Protein AF-A0A7X8ZXR4-F1 (afdb_monomer_lite)

pLDDT: mean 88.67, std 8.44, range [58.59, 98.31]

Foldseek 3Di:
DDDAQWDDDADPQRPVDDPVQSPDPPDDRDDDIDGDVVVLVQVVVLVVVDPDPDPVSVCVSDVDDDDDDDDDPDDDDDDPWDKDKRKDKDWDQLNDPNRHIDIDIDIDIDTDDPVNDDDDDDDDDAVVQPDDDQWWHKAKDDVYDKDKDKAACVVVLVDLLFWQWDFWKWKWAWDPDPDPPDPDDFAAQQKKKKAFPVCVVVCAVVFNDAPLQRMFMFGQDPVRRMTIRTGHSNNQVVVCVVVVNGGDMTMIIIARWDFDWDQDPNDTDTPGIGHDHPIHMIMITNVPGDIDIDTDGD

Radius of gyration: 27.18 Å; chains: 1; bounding box: 66×46×79 Å

Sequence (298 aa):
MTAPIAKSVFTAANIEVPKKERDAPDYYHRASIVLPNSLGEKIHEFSKTADNLDSDSFKEHFKGLYLTTDPGSGSIVTVDHTYLYIHFNYLDEKGSSTKKDTIRTGSMKLNTTPEVIQINRIQNKNDKLLEENDEYTYIKSPAGVYTEVIFPLTEKEEKLSNQALNLAKFKVAALPDKDAELKFKLTPSPYLLLVKKEDLKEFFETRKVPDNVTSFYAQLNQTSYTYDFGNLATMINHYKEDNDGKVKDLTYVLVPIDVEISTINNQPQITAVYNQMTPTGTTLLKTKMKMDLVFSKL

Structure (mmCIF, N/CA/C/O backbone):
data_AF-A0A7X8ZXR4-F1
#
_entry.id   AF-A0A7X8ZXR4-F1
#
loop_
_atom_site.group_PDB
_atom_site.id
_atom_site.type_symbol
_atom_site.label_atom_id
_atom_site.label_alt_id
_atom_site.label_comp_id
_atom_site.label_asym_id
_atom_site.label_entity_id
_atom_site.label_seq_id
_atom_site.pdbx_PDB_ins_code
_atom_site.Cartn_x
_atom_site.Cartn_y
_atom_site.Cartn_z
_atom_site.occupancy
_atom_site.B_iso_or_equiv
_atom_site.auth_seq_id
_atom_site.auth_comp_id
_atom_site.auth_asym_id
_atom_site.auth_atom_id
_atom_site.pdbx_PDB_model_num
ATOM 1 N N . MET A 1 1 ? 14.175 -23.643 -11.107 1.00 58.59 1 MET A N 1
ATOM 2 C CA . MET A 1 1 ? 14.314 -22.463 -11.986 1.00 58.59 1 MET A CA 1
ATOM 3 C C . MET A 1 1 ? 15.299 -22.820 -13.084 1.00 58.59 1 MET A C 1
ATOM 5 O O . MET A 1 1 ? 16.302 -23.450 -12.774 1.00 58.59 1 MET A O 1
ATOM 9 N N . THR A 1 2 ? 14.989 -22.507 -14.340 1.00 74.31 2 THR A N 1
ATOM 10 C CA . THR A 1 2 ? 15.934 -22.624 -15.463 1.00 74.31 2 THR A CA 1
ATOM 11 C C . THR A 1 2 ? 17.089 -21.638 -15.288 1.00 74.31 2 THR A C 1
ATOM 13 O O . THR A 1 2 ? 16.943 -20.628 -14.598 1.00 74.31 2 THR A O 1
ATOM 16 N N . ALA A 1 3 ? 18.246 -21.931 -15.889 1.00 85.88 3 ALA A N 1
ATOM 17 C CA . ALA A 1 3 ? 19.370 -21.001 -15.887 1.00 85.88 3 ALA A CA 1
ATOM 18 C C . ALA A 1 3 ? 18.955 -19.660 -16.531 1.00 85.88 3 ALA A C 1
ATOM 20 O O . ALA A 1 3 ? 18.221 -19.671 -17.525 1.00 85.88 3 ALA A O 1
ATOM 21 N N . PRO A 1 4 ? 19.389 -18.512 -15.981 1.00 91.19 4 PRO A N 1
ATOM 22 C CA . PRO A 1 4 ? 19.053 -17.219 -16.557 1.00 91.19 4 PRO A CA 1
ATOM 23 C C . PRO A 1 4 ? 19.722 -17.059 -17.922 1.00 91.19 4 PRO A C 1
ATOM 25 O O . PRO A 1 4 ? 20.878 -17.436 -18.107 1.00 91.19 4 PRO A O 1
ATOM 28 N N . ILE A 1 5 ? 18.993 -16.470 -18.871 1.00 92.69 5 ILE A N 1
ATOM 29 C CA . ILE A 1 5 ? 19.471 -16.251 -20.246 1.00 92.69 5 ILE A CA 1
ATOM 30 C C . ILE A 1 5 ? 20.524 -15.136 -20.331 1.00 92.69 5 ILE A C 1
ATOM 32 O O . ILE A 1 5 ? 21.259 -15.059 -21.307 1.00 92.69 5 ILE A O 1
ATOM 36 N N . ALA A 1 6 ? 20.590 -14.272 -19.317 1.00 93.56 6 ALA A N 1
ATOM 37 C CA . ALA A 1 6 ? 21.580 -13.216 -19.167 1.00 93.56 6 ALA A CA 1
ATOM 38 C C . ALA A 1 6 ? 21.739 -12.861 -17.686 1.00 93.56 6 ALA A C 1
ATOM 40 O O . ALA A 1 6 ? 20.820 -13.053 -16.888 1.00 93.56 6 ALA A O 1
ATOM 41 N N . LYS A 1 7 ? 22.900 -12.314 -17.328 1.00 91.12 7 LYS A N 1
ATOM 42 C CA . LYS A 1 7 ? 23.188 -11.770 -15.999 1.00 91.12 7 LYS A CA 1
ATOM 43 C C . LYS A 1 7 ? 23.935 -10.452 -16.148 1.00 91.12 7 LYS A C 1
ATOM 45 O O . LYS A 1 7 ? 24.712 -10.286 -17.082 1.00 91.12 7 LYS A O 1
ATOM 50 N N . SER A 1 8 ? 23.719 -9.543 -15.209 1.00 88.69 8 SER A N 1
ATOM 51 C CA . SER A 1 8 ? 24.488 -8.308 -15.089 1.00 88.69 8 SER A CA 1
ATOM 52 C C . SER A 1 8 ? 24.672 -7.972 -13.616 1.00 88.69 8 SER A C 1
ATOM 54 O O . SER A 1 8 ? 23.850 -8.357 -12.782 1.00 88.69 8 SER A O 1
ATOM 56 N N . VAL A 1 9 ? 25.754 -7.267 -13.302 1.00 85.38 9 VAL A N 1
ATOM 57 C CA . VAL A 1 9 ? 25.986 -6.693 -11.976 1.00 85.38 9 VAL A CA 1
ATOM 58 C C . VAL A 1 9 ? 25.575 -5.232 -12.042 1.00 85.38 9 VAL A C 1
ATOM 60 O O . VAL A 1 9 ? 25.943 -4.527 -12.977 1.00 85.38 9 VAL A O 1
ATOM 63 N N . PHE A 1 10 ? 24.832 -4.775 -11.041 1.00 82.56 10 PHE A N 1
ATOM 64 C CA . PHE A 1 10 ? 24.508 -3.365 -10.881 1.00 82.56 10 PHE A CA 1
ATOM 65 C C . PHE A 1 10 ? 24.809 -2.930 -9.449 1.00 82.56 10 PHE A C 1
ATOM 67 O O . PHE A 1 10 ? 24.845 -3.749 -8.528 1.00 82.56 10 PHE A O 1
ATOM 74 N N . THR A 1 11 ? 25.005 -1.629 -9.259 1.00 82.06 11 THR A N 1
ATOM 75 C CA . THR A 1 11 ? 25.115 -1.024 -7.932 1.00 82.06 11 THR A CA 1
ATOM 76 C C . THR A 1 11 ? 24.074 0.076 -7.793 1.00 82.06 11 THR A C 1
ATOM 78 O O . THR A 1 11 ? 23.812 0.798 -8.749 1.00 82.06 11 THR A O 1
ATOM 81 N N . ALA A 1 12 ? 23.486 0.240 -6.604 1.00 78.56 12 ALA A N 1
ATOM 82 C CA . ALA A 1 12 ? 22.507 1.308 -6.375 1.00 78.56 12 ALA A CA 1
ATOM 83 C C . ALA A 1 12 ? 23.103 2.708 -6.633 1.00 78.56 12 ALA A C 1
ATOM 85 O O . ALA A 1 12 ? 22.416 3.600 -7.111 1.00 78.56 12 ALA A O 1
ATOM 86 N N . ALA A 1 13 ? 24.404 2.883 -6.383 1.00 82.00 13 ALA A N 1
ATOM 87 C CA . ALA A 1 13 ? 25.124 4.124 -6.668 1.00 82.00 13 ALA A CA 1
ATOM 88 C C . ALA A 1 13 ? 25.589 4.258 -8.137 1.00 82.00 13 ALA A C 1
ATOM 90 O O . ALA A 1 13 ? 26.217 5.260 -8.477 1.00 82.00 13 ALA A O 1
ATOM 91 N N . ASN A 1 14 ? 25.329 3.260 -8.993 1.00 86.12 14 ASN A N 1
ATOM 92 C CA . ASN A 1 14 ? 25.876 3.116 -10.346 1.00 86.12 14 ASN A CA 1
ATOM 93 C C . ASN A 1 14 ? 27.367 3.474 -10.446 1.00 86.12 14 ASN A C 1
ATOM 95 O O . ASN A 1 14 ? 27.771 4.275 -11.294 1.00 86.12 14 ASN A O 1
ATOM 99 N N . ILE A 1 15 ? 28.194 2.927 -9.546 1.00 85.06 15 ILE A N 1
ATOM 100 C CA . ILE A 1 15 ? 29.627 3.248 -9.445 1.00 85.06 15 ILE A CA 1
ATOM 101 C C . ILE A 1 15 ? 30.402 2.996 -10.749 1.00 85.06 15 ILE A C 1
ATOM 103 O O . ILE A 1 15 ? 31.444 3.607 -10.966 1.00 85.06 15 ILE A O 1
ATOM 107 N N . GLU A 1 16 ? 29.860 2.150 -11.623 1.00 83.88 16 GLU A N 1
ATOM 108 C CA . GLU A 1 16 ? 30.361 1.836 -12.958 1.00 83.88 16 GLU A CA 1
ATOM 109 C C . GLU A 1 16 ? 30.306 3.006 -13.960 1.00 83.88 16 GLU A C 1
ATOM 111 O O . GLU A 1 16 ? 31.049 3.005 -14.938 1.00 83.88 16 GLU A O 1
ATOM 116 N N . VAL A 1 17 ? 29.471 4.019 -13.719 1.00 86.69 17 VAL A N 1
ATOM 117 C CA . VAL A 1 17 ? 29.390 5.235 -14.546 1.00 86.69 17 VAL A CA 1
ATOM 118 C C . VAL A 1 17 ? 30.408 6.281 -14.047 1.00 86.69 17 VAL A C 1
ATOM 120 O O . VAL A 1 17 ? 30.675 6.357 -12.851 1.00 86.69 17 VAL A O 1
ATOM 123 N N . PRO A 1 18 ? 31.036 7.125 -14.879 1.00 90.19 18 PRO A N 1
ATOM 124 C CA . PRO A 1 18 ? 31.895 8.198 -14.373 1.00 90.19 18 PRO A CA 1
ATOM 125 C C . PRO A 1 18 ? 31.137 9.176 -13.457 1.00 90.19 18 PRO A C 1
ATOM 127 O O . PRO A 1 18 ? 30.028 9.599 -13.773 1.00 90.19 18 PRO A O 1
ATOM 130 N N . LYS A 1 19 ? 31.750 9.611 -12.342 1.00 89.81 19 LYS A N 1
ATOM 131 C CA . LYS A 1 19 ? 31.112 10.536 -11.377 1.00 89.81 19 LYS A CA 1
ATOM 132 C C . LYS A 1 19 ? 30.546 11.797 -12.043 1.00 89.81 19 LYS A C 1
ATOM 134 O O . LYS A 1 19 ? 29.434 12.193 -11.738 1.00 89.81 19 LYS A O 1
ATOM 139 N N . LYS A 1 20 ? 31.289 12.382 -12.986 1.00 92.25 20 LYS A N 1
ATOM 140 C CA . LYS A 1 20 ? 30.858 13.577 -13.725 1.00 92.25 20 LYS A CA 1
ATOM 141 C C . LYS A 1 20 ? 29.533 13.372 -14.474 1.00 92.25 20 LYS A C 1
ATOM 143 O O . LYS A 1 20 ? 28.770 14.318 -14.587 1.00 92.25 20 LYS A O 1
ATOM 148 N N . GLU A 1 21 ? 29.287 12.172 -14.999 1.00 89.56 21 GLU A N 1
ATOM 149 C CA . GLU A 1 21 ? 28.025 11.829 -15.667 1.00 89.56 21 GLU A CA 1
ATOM 150 C C . GLU A 1 21 ? 26.915 11.594 -14.637 1.00 89.56 21 GLU A C 1
ATOM 152 O O . GLU A 1 21 ? 25.814 12.090 -14.827 1.00 89.56 21 GLU A O 1
ATOM 157 N N . ARG A 1 22 ? 27.215 10.932 -13.510 1.00 90.31 22 ARG A N 1
ATOM 158 C CA . ARG A 1 22 ? 26.243 10.745 -12.416 1.00 90.31 22 ARG A CA 1
ATOM 159 C C . ARG A 1 22 ? 25.785 12.041 -11.751 1.00 90.31 22 ARG A C 1
ATOM 161 O O . ARG A 1 22 ? 24.660 12.105 -11.276 1.00 90.31 22 ARG A O 1
ATOM 168 N N . ASP A 1 23 ? 26.663 13.036 -11.682 1.00 90.00 23 ASP A N 1
ATOM 169 C CA . ASP A 1 23 ? 26.375 14.337 -11.070 1.00 90.00 23 ASP A CA 1
ATOM 170 C C . ASP A 1 23 ? 25.606 15.276 -12.034 1.00 90.00 23 ASP A C 1
ATOM 172 O O . ASP A 1 23 ? 25.316 16.420 -11.678 1.00 90.00 23 ASP A O 1
ATOM 176 N N . ALA A 1 24 ? 25.296 14.835 -13.263 1.00 92.06 24 ALA A N 1
ATOM 177 C CA . ALA A 1 24 ? 24.515 15.617 -14.216 1.00 92.06 24 ALA A CA 1
ATOM 178 C C . ALA A 1 24 ? 23.032 15.699 -13.786 1.00 92.06 24 ALA A C 1
ATOM 180 O O . ALA A 1 24 ? 22.478 14.710 -13.305 1.00 92.06 24 ALA A O 1
ATOM 181 N N . PRO A 1 25 ? 22.361 16.854 -13.964 1.00 88.69 25 PRO A N 1
ATOM 182 C CA . PRO A 1 25 ? 20.992 17.067 -13.481 1.00 88.69 25 PRO A CA 1
ATOM 183 C C . PRO A 1 25 ? 19.940 16.177 -14.162 1.00 88.69 25 PRO A C 1
ATOM 185 O O . PRO A 1 25 ? 18.852 15.996 -13.625 1.00 88.69 25 PRO A O 1
ATOM 188 N N . ASP A 1 26 ? 20.250 15.636 -15.336 1.00 87.50 26 ASP A N 1
ATOM 189 C CA . ASP A 1 26 ? 19.407 14.758 -16.147 1.00 87.50 26 ASP A CA 1
ATOM 190 C C . ASP A 1 26 ? 19.810 13.276 -16.054 1.00 87.50 26 ASP A C 1
ATOM 192 O O . ASP A 1 26 ? 19.283 12.439 -16.791 1.00 87.50 26 ASP A O 1
ATOM 196 N N . TYR A 1 27 ? 20.741 12.926 -15.160 1.00 86.38 27 TYR A N 1
ATOM 197 C CA . TYR A 1 27 ? 21.181 11.549 -14.994 1.00 86.38 27 TYR A CA 1
ATOM 198 C C . TYR A 1 27 ? 20.124 10.695 -14.287 1.00 86.38 27 TYR A C 1
ATOM 200 O O . TYR A 1 27 ? 19.698 10.982 -13.169 1.00 86.38 27 TYR A O 1
ATOM 208 N N . TYR A 1 28 ? 19.775 9.573 -14.917 1.00 85.19 28 TYR A N 1
ATOM 209 C CA . TYR A 1 28 ? 18.965 8.523 -14.311 1.00 85.19 28 TYR A CA 1
ATOM 210 C C . TYR A 1 28 ? 19.840 7.327 -13.965 1.00 85.19 28 TYR A C 1
ATOM 212 O O . TYR A 1 28 ? 20.567 6.796 -14.812 1.00 85.19 28 TYR A O 1
ATOM 220 N N . HIS A 1 29 ? 19.706 6.853 -12.729 1.00 86.88 29 HIS A N 1
ATOM 221 C CA . HIS A 1 29 ? 20.272 5.575 -12.334 1.00 86.88 29 HIS A CA 1
ATOM 222 C C . HIS A 1 29 ? 19.699 4.459 -13.214 1.00 86.88 29 HIS A C 1
ATOM 224 O O . HIS A 1 29 ? 18.483 4.326 -13.354 1.00 86.88 29 HIS A O 1
ATOM 230 N N . ARG A 1 30 ? 20.571 3.659 -13.832 1.00 86.56 30 ARG A N 1
ATOM 231 C CA . ARG A 1 30 ? 20.173 2.624 -14.796 1.00 86.56 30 ARG A CA 1
ATOM 232 C C . ARG A 1 30 ? 20.905 1.319 -14.542 1.00 86.56 30 ARG A C 1
ATOM 234 O O . ARG A 1 30 ? 22.104 1.312 -14.292 1.00 86.56 30 ARG A O 1
ATOM 241 N N . ALA A 1 31 ? 20.193 0.208 -14.669 1.00 86.50 31 ALA A N 1
ATOM 242 C CA . ALA A 1 31 ? 20.783 -1.120 -14.769 1.00 86.50 31 ALA A CA 1
ATOM 243 C C . ALA A 1 31 ? 20.567 -1.627 -16.198 1.00 86.50 31 ALA A C 1
ATOM 245 O O . ALA A 1 31 ? 19.459 -1.551 -16.724 1.00 86.50 31 ALA A O 1
ATOM 246 N N . SER A 1 32 ? 21.628 -2.108 -16.845 1.00 88.81 32 SER A N 1
ATOM 247 C CA . SER A 1 32 ? 21.568 -2.638 -18.211 1.00 88.81 32 SER A CA 1
ATOM 248 C C . SER A 1 32 ? 21.974 -4.105 -18.225 1.00 88.81 32 SER A C 1
ATOM 250 O O . SER A 1 32 ? 22.968 -4.495 -17.608 1.00 88.81 32 SER A O 1
ATOM 252 N N . ILE A 1 33 ? 21.197 -4.920 -18.935 1.00 91.94 33 ILE A N 1
ATOM 253 C CA . ILE A 1 33 ? 21.441 -6.352 -19.105 1.00 91.94 33 ILE A CA 1
ATOM 254 C C . ILE A 1 33 ? 21.537 -6.613 -20.604 1.00 91.94 33 ILE A C 1
ATOM 256 O O . ILE A 1 33 ? 20.565 -6.422 -21.332 1.00 91.94 33 ILE A O 1
ATOM 260 N N . VAL A 1 34 ? 22.711 -7.045 -21.068 1.00 93.62 34 VAL A N 1
ATOM 261 C CA . VAL A 1 34 ? 22.887 -7.465 -22.462 1.00 93.62 34 VAL A CA 1
ATOM 262 C C . VAL A 1 34 ? 22.261 -8.847 -22.618 1.00 93.62 34 VAL A C 1
ATOM 264 O O . VAL A 1 34 ? 22.713 -9.815 -22.008 1.00 93.62 34 VAL A O 1
ATOM 267 N N . LEU A 1 35 ? 21.191 -8.923 -23.405 1.00 94.00 35 LEU A N 1
ATOM 268 C CA . LEU A 1 35 ? 20.497 -10.173 -23.705 1.00 94.00 35 LEU A CA 1
ATOM 269 C C . LEU A 1 35 ? 21.183 -10.904 -24.874 1.00 94.00 35 LEU A C 1
ATOM 271 O O . LEU A 1 35 ? 21.837 -10.259 -25.695 1.00 94.00 35 LEU A O 1
ATOM 275 N N . PRO A 1 36 ? 21.040 -12.236 -24.992 1.00 94.19 36 PRO A N 1
ATOM 276 C CA . PRO A 1 36 ? 21.633 -12.986 -26.096 1.00 94.19 36 PRO A CA 1
ATOM 277 C C . PRO A 1 36 ? 21.069 -12.567 -27.458 1.00 94.19 36 PRO A C 1
ATOM 279 O O . PRO A 1 36 ? 19.856 -12.402 -27.597 1.00 94.19 36 PRO A O 1
ATOM 282 N N . ASN A 1 37 ? 21.923 -12.535 -28.488 1.00 93.31 37 ASN A N 1
ATOM 283 C CA . ASN A 1 37 ? 21.519 -12.227 -29.870 1.00 93.31 37 ASN A CA 1
ATOM 284 C C . ASN A 1 37 ? 20.369 -13.112 -30.369 1.00 93.31 37 ASN A C 1
ATOM 286 O O . ASN A 1 37 ? 19.482 -12.619 -31.059 1.00 93.31 37 ASN A O 1
ATOM 290 N N . SER A 1 38 ? 20.322 -14.377 -29.935 1.00 91.88 38 SER A N 1
ATOM 291 C CA . SER A 1 38 ? 19.238 -15.314 -30.273 1.00 91.88 38 SER A CA 1
ATOM 292 C C . SER A 1 38 ? 17.831 -14.802 -29.937 1.00 91.88 38 SER A C 1
ATOM 294 O O . SER A 1 38 ? 16.864 -15.197 -30.584 1.00 91.88 38 SER A O 1
ATOM 296 N N . LEU A 1 39 ? 17.679 -13.915 -28.944 1.00 90.56 39 LEU A N 1
ATOM 297 C CA . LEU A 1 39 ? 16.391 -13.283 -28.662 1.00 90.56 39 LEU A CA 1
ATOM 298 C C . LEU A 1 39 ? 16.026 -12.260 -29.745 1.00 90.56 39 LEU A C 1
ATOM 300 O O . LEU A 1 39 ? 14.895 -12.256 -30.224 1.00 90.56 39 LEU A O 1
ATOM 304 N N . GLY A 1 40 ? 16.986 -11.427 -30.152 1.00 89.25 40 GLY A N 1
ATOM 305 C CA . GLY A 1 40 ? 16.814 -10.479 -31.252 1.00 89.25 40 GLY A CA 1
ATOM 306 C C . GLY A 1 40 ? 16.554 -11.185 -32.583 1.00 89.25 40 GLY A C 1
ATOM 307 O O . GLY A 1 40 ? 15.672 -10.769 -33.324 1.00 89.25 40 GLY A O 1
ATOM 308 N N . GLU A 1 41 ? 17.243 -12.298 -32.844 1.00 90.19 41 GLU A N 1
ATOM 309 C CA . GLU A 1 41 ? 17.018 -13.149 -34.021 1.00 90.19 41 GLU A CA 1
ATOM 310 C C . GLU A 1 41 ? 15.592 -13.709 -34.046 1.00 90.19 41 GLU A C 1
ATOM 312 O O . GLU A 1 41 ? 14.928 -13.626 -35.072 1.00 90.19 41 GLU A O 1
ATOM 317 N N . LYS A 1 42 ? 15.061 -14.192 -32.914 1.00 88.12 42 LYS A N 1
ATOM 318 C CA . LYS A 1 42 ? 13.661 -14.649 -32.829 1.00 88.12 42 LYS A CA 1
ATOM 319 C C . LYS A 1 42 ? 12.657 -13.537 -33.116 1.00 88.12 42 LYS A C 1
ATOM 321 O O . LYS A 1 42 ? 11.683 -13.768 -33.826 1.00 88.12 42 LYS A O 1
ATOM 326 N N . ILE A 1 43 ? 12.889 -12.341 -32.572 1.00 87.31 43 ILE A N 1
ATOM 327 C CA . ILE A 1 43 ? 12.027 -11.181 -32.838 1.00 87.31 43 ILE A CA 1
ATOM 328 C C . ILE A 1 43 ? 12.116 -10.784 -34.318 1.00 87.31 43 ILE A C 1
ATOM 330 O O . ILE A 1 43 ? 11.102 -10.462 -34.932 1.00 87.31 43 ILE A O 1
ATOM 334 N N . HIS A 1 44 ? 13.309 -10.857 -34.911 1.00 86.31 44 HIS A N 1
ATOM 335 C CA . HIS A 1 44 ? 13.505 -10.591 -36.328 1.00 86.31 44 HIS A CA 1
ATOM 336 C C . HIS A 1 44 ? 12.795 -11.620 -37.218 1.00 86.31 44 HIS A C 1
ATOM 338 O O . HIS A 1 44 ? 12.105 -11.225 -38.153 1.00 86.31 44 HIS A O 1
ATOM 344 N N . GLU A 1 45 ? 12.891 -12.917 -36.926 1.00 87.31 45 GLU A N 1
ATOM 345 C CA . GLU A 1 45 ? 12.165 -13.944 -37.686 1.00 87.31 45 GLU A CA 1
ATOM 346 C C . GLU A 1 45 ? 10.650 -13.740 -37.594 1.00 87.31 45 GLU A C 1
ATOM 348 O O . GLU A 1 45 ? 9.972 -13.737 -38.618 1.00 87.31 45 GLU A O 1
ATOM 353 N N . PHE A 1 46 ? 10.130 -13.446 -36.398 1.00 83.38 46 PHE A N 1
ATOM 354 C CA . PHE A 1 46 ? 8.723 -13.084 -36.228 1.00 83.38 46 PHE A CA 1
ATOM 355 C C . PHE A 1 46 ? 8.330 -11.871 -37.091 1.00 83.38 46 PHE A C 1
ATOM 357 O O . PHE A 1 46 ? 7.313 -11.911 -37.786 1.00 83.38 46 PHE A O 1
ATOM 364 N N . SER A 1 47 ? 9.171 -10.830 -37.131 1.00 81.81 47 SER A N 1
ATOM 365 C CA . SER A 1 47 ? 8.912 -9.625 -37.933 1.00 81.81 47 SER A CA 1
ATOM 366 C C . SER A 1 47 ? 8.813 -9.870 -39.438 1.00 81.81 47 SER A C 1
ATOM 368 O O . SER A 1 47 ? 8.191 -9.073 -40.130 1.00 81.81 47 SER A O 1
ATOM 370 N N . LYS A 1 48 ? 9.396 -10.961 -39.954 1.00 82.06 48 LYS A N 1
ATOM 371 C CA . LYS A 1 48 ? 9.294 -11.327 -41.376 1.00 82.06 48 LYS A CA 1
ATOM 372 C C . LYS A 1 48 ? 7.956 -11.971 -41.723 1.00 82.06 48 LYS A C 1
ATOM 374 O O . LYS A 1 48 ? 7.561 -11.952 -42.882 1.00 82.06 48 LYS A O 1
ATOM 379 N N . THR A 1 49 ? 7.313 -12.600 -40.742 1.00 75.88 49 THR A N 1
ATOM 380 C CA . THR A 1 49 ? 6.077 -13.376 -40.929 1.00 75.88 49 THR A CA 1
ATOM 381 C C . THR A 1 49 ? 4.818 -12.614 -40.537 1.00 75.88 49 THR A C 1
ATOM 383 O O . THR A 1 49 ? 3.721 -13.039 -40.882 1.00 75.88 49 THR A O 1
ATOM 386 N N . ALA A 1 50 ? 4.963 -11.514 -39.799 1.00 67.81 50 ALA A N 1
ATOM 387 C CA . ALA A 1 50 ? 3.845 -10.699 -39.361 1.00 67.81 50 ALA A CA 1
ATOM 388 C C . ALA A 1 50 ? 3.497 -9.659 -40.436 1.00 67.81 50 ALA A C 1
ATOM 390 O O . ALA A 1 50 ? 4.297 -8.766 -40.706 1.00 67.81 50 ALA A O 1
ATOM 391 N N . ASP A 1 51 ? 2.285 -9.738 -40.998 1.00 66.56 51 ASP A N 1
ATOM 392 C CA . ASP A 1 51 ? 1.748 -8.705 -41.901 1.00 66.56 51 ASP A CA 1
ATOM 393 C C . ASP A 1 51 ? 1.654 -7.337 -41.199 1.00 66.56 51 ASP A C 1
ATOM 395 O O . ASP A 1 51 ? 1.776 -6.299 -41.844 1.00 66.56 51 ASP A O 1
ATOM 399 N N . ASN A 1 52 ? 1.485 -7.342 -39.867 1.00 64.38 52 ASN A N 1
ATOM 400 C CA . ASN A 1 52 ? 1.617 -6.191 -38.979 1.00 64.38 52 ASN A CA 1
ATOM 401 C C . ASN A 1 52 ? 2.181 -6.622 -37.613 1.00 64.38 52 ASN A C 1
ATOM 403 O O . ASN A 1 52 ? 1.677 -7.547 -36.981 1.00 64.38 52 ASN A O 1
ATOM 407 N N . LEU A 1 53 ? 3.203 -5.916 -37.124 1.00 67.12 53 LEU A N 1
ATOM 408 C CA . LEU A 1 53 ? 3.719 -6.055 -35.757 1.00 67.12 53 LEU A CA 1
ATOM 409 C C . LEU A 1 53 ? 2.862 -5.235 -34.785 1.00 67.12 53 LEU A C 1
ATOM 411 O O . LEU A 1 53 ? 3.290 -4.188 -34.296 1.00 67.12 53 LEU A O 1
ATOM 415 N N . ASP A 1 54 ? 1.635 -5.681 -34.531 1.00 76.75 54 ASP A N 1
ATOM 416 C CA . ASP A 1 54 ? 0.825 -5.101 -33.462 1.00 76.75 54 ASP A CA 1
ATOM 417 C C . ASP A 1 54 ? 1.194 -5.667 -32.079 1.00 76.75 54 ASP A C 1
ATOM 419 O O . ASP A 1 54 ? 1.947 -6.636 -31.928 1.00 76.75 54 ASP A O 1
ATOM 423 N N . SER A 1 55 ? 0.693 -5.000 -31.037 1.00 75.62 55 SER A N 1
ATOM 424 C CA . SER A 1 55 ? 0.988 -5.341 -29.643 1.00 75.62 55 SER A CA 1
ATOM 425 C C . SER A 1 55 ? 0.520 -6.753 -29.281 1.00 75.62 55 SER A C 1
ATOM 427 O O . SER A 1 55 ? 1.194 -7.448 -28.521 1.00 75.62 55 SER A O 1
ATOM 429 N N . ASP A 1 56 ? -0.610 -7.201 -29.826 1.00 79.62 56 ASP A N 1
ATOM 430 C CA . ASP A 1 56 ? -1.216 -8.476 -29.446 1.00 79.62 56 ASP A CA 1
ATOM 431 C C . ASP A 1 56 ? -0.480 -9.653 -30.088 1.00 79.62 56 ASP A C 1
ATOM 433 O O . ASP A 1 56 ? -0.075 -10.580 -29.382 1.00 79.62 56 ASP A O 1
ATOM 437 N N . SER A 1 57 ? -0.148 -9.546 -31.373 1.00 80.44 57 SER A N 1
ATOM 438 C CA . SER A 1 57 ? 0.691 -10.515 -32.084 1.00 80.44 57 SER A CA 1
ATOM 439 C C . SER A 1 57 ? 2.088 -10.608 -31.459 1.00 80.44 57 SER A C 1
ATOM 441 O O . SER A 1 57 ? 2.650 -11.698 -31.313 1.00 80.44 57 SER A O 1
ATOM 443 N N . PHE A 1 58 ? 2.656 -9.479 -31.014 1.00 80.88 58 PHE A N 1
ATOM 444 C CA . PHE A 1 58 ? 3.947 -9.472 -30.322 1.00 80.88 58 PHE A CA 1
ATOM 445 C C . PHE A 1 58 ? 3.886 -10.174 -28.955 1.00 80.88 58 PHE A C 1
ATOM 447 O O . PHE A 1 58 ? 4.776 -10.968 -28.643 1.00 80.88 58 PHE A O 1
ATOM 454 N N . LYS A 1 59 ? 2.826 -9.965 -28.157 1.00 80.31 59 LYS A N 1
ATOM 455 C CA . LYS A 1 59 ? 2.614 -10.674 -26.875 1.00 80.31 59 LYS A CA 1
ATOM 456 C C . LYS A 1 59 ? 2.433 -12.181 -27.06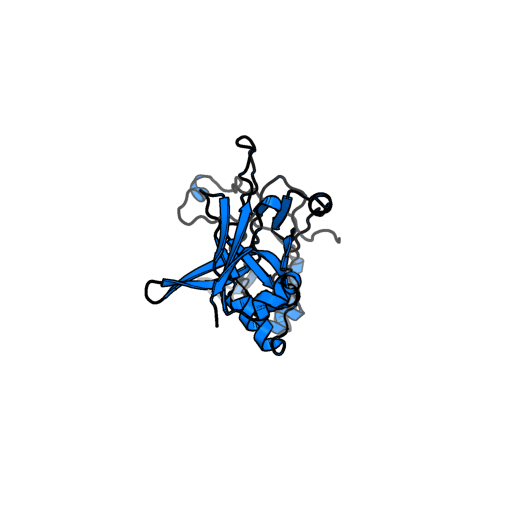0 1.00 80.31 59 LYS A C 1
ATOM 458 O O . LYS A 1 59 ? 2.682 -12.951 -26.128 1.00 80.31 59 LYS A O 1
ATOM 463 N N . GLU A 1 60 ? 1.977 -12.645 -28.221 1.00 80.94 60 GLU A N 1
ATOM 464 C CA . GLU A 1 60 ? 1.919 -14.079 -28.519 1.00 80.94 60 GLU A CA 1
ATOM 465 C C . GLU A 1 60 ? 3.309 -14.709 -28.629 1.00 80.94 60 GLU A C 1
ATOM 467 O O . GLU A 1 60 ? 3.535 -15.785 -28.070 1.00 80.94 60 GLU A O 1
ATOM 472 N N . HIS A 1 61 ? 4.253 -13.993 -29.238 1.00 80.94 61 HIS A N 1
ATOM 473 C CA . HIS A 1 61 ? 5.602 -14.480 -29.529 1.00 80.94 61 HIS A CA 1
ATOM 474 C C . HIS A 1 61 ? 6.615 -14.164 -28.422 1.00 80.94 61 HIS A C 1
ATOM 476 O O . HIS A 1 61 ? 7.551 -14.932 -28.188 1.00 80.94 61 HIS A O 1
ATOM 482 N N . PHE A 1 62 ? 6.419 -13.062 -27.699 1.00 84.81 62 PHE A N 1
ATOM 483 C CA . PHE A 1 62 ? 7.268 -12.631 -26.598 1.00 84.81 62 PHE A CA 1
ATOM 484 C C . PHE A 1 62 ? 6.444 -12.439 -25.324 1.00 84.81 62 PHE A C 1
ATOM 486 O O . PHE A 1 62 ? 5.856 -11.390 -25.073 1.00 84.81 62 PHE A O 1
ATOM 493 N N . LYS A 1 63 ? 6.452 -13.464 -24.467 1.00 81.88 63 LYS A N 1
ATOM 494 C CA . LYS A 1 63 ? 5.731 -13.478 -23.181 1.00 81.88 63 LYS A CA 1
ATOM 495 C C . LYS A 1 63 ? 6.380 -12.620 -22.084 1.00 81.88 63 LYS A C 1
ATOM 497 O O . LYS A 1 63 ? 5.931 -12.652 -20.943 1.00 81.88 63 LYS A O 1
ATOM 502 N N . GLY A 1 64 ? 7.424 -11.865 -22.420 1.00 85.50 64 GLY A N 1
ATOM 503 C CA . GLY A 1 64 ? 8.169 -11.020 -21.494 1.00 85.50 64 GLY A CA 1
ATOM 504 C C . GLY A 1 64 ? 9.405 -11.692 -20.898 1.00 85.50 64 GLY A C 1
ATOM 505 O O . GLY A 1 64 ? 9.804 -12.795 -21.276 1.00 85.50 64 GLY A O 1
ATOM 506 N N . LEU A 1 65 ? 10.031 -10.985 -19.959 1.00 87.56 65 LEU A N 1
ATOM 507 C CA . LEU A 1 65 ? 11.211 -11.436 -19.228 1.00 87.56 65 LEU A CA 1
ATOM 508 C C . LEU A 1 65 ? 10.881 -11.512 -17.745 1.00 87.56 65 LEU A C 1
ATOM 510 O O . LEU A 1 65 ? 10.263 -10.608 -17.189 1.00 87.56 65 LEU A O 1
ATOM 514 N N . TYR A 1 66 ? 11.351 -12.573 -17.098 1.00 88.50 66 TYR A N 1
ATOM 515 C CA . TYR A 1 66 ? 11.375 -12.645 -15.647 1.00 88.50 66 TYR A CA 1
ATOM 516 C C . TYR A 1 66 ? 12.723 -12.126 -15.153 1.00 88.50 66 TYR A C 1
ATOM 518 O O . TYR A 1 66 ? 13.759 -12.752 -15.389 1.00 88.50 66 TYR A O 1
ATOM 526 N N . LEU A 1 67 ? 12.707 -10.970 -14.493 1.00 86.56 67 LEU A N 1
ATOM 527 C CA . LEU A 1 67 ? 13.889 -10.387 -13.877 1.00 86.56 67 LEU A CA 1
ATOM 528 C C . LEU A 1 67 ? 13.909 -10.764 -12.398 1.00 86.56 67 LEU A C 1
ATOM 530 O O . LEU A 1 67 ? 12.928 -10.588 -11.680 1.00 86.56 67 LEU A O 1
ATOM 534 N N . THR A 1 68 ? 15.047 -11.276 -11.945 1.00 85.00 68 THR A N 1
ATOM 535 C CA . THR A 1 68 ? 15.309 -11.551 -10.534 1.00 85.00 68 THR A CA 1
ATOM 536 C C . THR A 1 68 ? 16.746 -11.180 -10.221 1.00 85.00 68 THR A C 1
ATOM 538 O O . THR A 1 68 ? 17.611 -11.192 -11.098 1.00 85.00 68 THR A O 1
ATOM 541 N N . THR A 1 69 ? 17.004 -10.864 -8.962 1.00 81.25 69 THR A N 1
ATOM 542 C CA . THR A 1 69 ? 18.352 -10.670 -8.444 1.00 81.25 69 THR A CA 1
ATOM 543 C C . THR A 1 69 ? 18.815 -11.947 -7.750 1.00 81.25 69 THR A C 1
ATOM 545 O O . THR A 1 69 ? 18.013 -12.670 -7.153 1.00 81.25 69 THR A O 1
ATOM 548 N N . ASP A 1 70 ? 20.112 -12.248 -7.846 1.00 77.88 70 ASP A N 1
ATOM 549 C CA . ASP A 1 70 ? 20.736 -13.177 -6.903 1.00 77.88 70 ASP A CA 1
ATOM 550 C C . ASP A 1 70 ? 20.682 -12.524 -5.498 1.00 77.88 70 ASP A C 1
ATOM 552 O O . ASP A 1 70 ? 20.649 -11.289 -5.414 1.00 77.88 70 ASP A O 1
ATOM 556 N N . PRO A 1 71 ? 20.638 -13.295 -4.391 1.00 66.19 71 PRO A N 1
ATOM 557 C CA . PRO A 1 71 ? 20.554 -12.738 -3.041 1.00 66.19 71 PRO A CA 1
ATOM 558 C C . PRO A 1 71 ? 21.662 -11.702 -2.803 1.00 66.19 71 PRO A C 1
ATOM 560 O O . PRO A 1 71 ? 22.837 -12.042 -2.684 1.00 66.19 71 PRO A O 1
ATOM 563 N N . GLY A 1 72 ? 21.278 -10.427 -2.772 1.00 62.22 72 GLY A N 1
ATOM 564 C CA . GLY A 1 72 ? 22.162 -9.278 -2.607 1.00 62.22 72 GLY A CA 1
ATOM 565 C C . GLY A 1 72 ? 21.762 -8.454 -1.386 1.00 62.22 72 GLY A C 1
ATOM 566 O O . GLY A 1 72 ? 20.617 -8.488 -0.937 1.00 62.22 72 GLY A O 1
ATOM 567 N N . SER A 1 73 ? 22.718 -7.734 -0.803 1.00 60.84 73 SER A N 1
ATOM 568 C CA . SER A 1 73 ? 22.555 -7.075 0.494 1.00 60.84 73 SER A CA 1
ATOM 569 C C . SER A 1 73 ? 21.645 -5.840 0.452 1.00 60.84 73 SER A C 1
ATOM 571 O O . SER A 1 73 ? 21.985 -4.837 -0.178 1.00 60.84 73 SER A O 1
ATOM 573 N N . GLY A 1 74 ? 20.550 -5.891 1.218 1.00 66.94 74 GLY A N 1
ATOM 574 C CA . GLY A 1 74 ? 19.946 -4.759 1.944 1.00 66.94 74 GLY A CA 1
ATOM 575 C C . GLY A 1 74 ? 19.432 -3.558 1.145 1.00 66.94 74 GLY A C 1
ATOM 576 O O . GLY A 1 74 ? 19.082 -2.555 1.755 1.00 66.94 74 GLY A O 1
ATOM 577 N N . SER A 1 75 ? 19.400 -3.629 -0.184 1.00 74.50 75 SER A N 1
ATOM 578 C CA . SER A 1 75 ? 18.984 -2.520 -1.046 1.00 74.50 75 SER A CA 1
ATOM 579 C C . SER A 1 75 ? 17.705 -2.875 -1.783 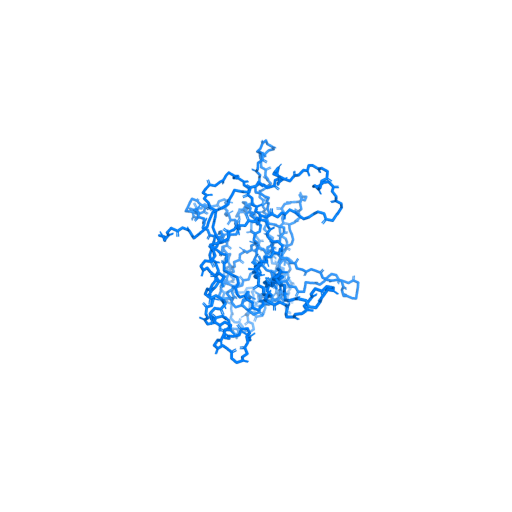1.00 74.50 75 SER A C 1
ATOM 581 O O . SER A 1 75 ? 17.546 -3.999 -2.258 1.00 74.50 75 SER A O 1
ATOM 583 N N . ILE A 1 76 ? 16.812 -1.900 -1.904 1.00 77.19 76 ILE A N 1
ATOM 584 C CA . ILE A 1 76 ? 15.590 -2.004 -2.696 1.00 77.19 76 ILE A CA 1
ATOM 585 C C . ILE A 1 76 ? 15.695 -0.993 -3.819 1.00 77.19 76 ILE A C 1
ATOM 587 O O . ILE A 1 76 ? 16.077 0.153 -3.595 1.00 77.19 76 ILE A O 1
ATOM 591 N N . VAL A 1 77 ? 15.381 -1.443 -5.028 1.00 79.25 77 VAL A N 1
ATOM 592 C CA . VAL A 1 77 ? 15.378 -0.602 -6.219 1.00 79.25 77 VAL A CA 1
ATOM 593 C C . VAL A 1 77 ? 13.933 -0.365 -6.611 1.00 79.25 77 VAL A C 1
ATOM 595 O O . VAL A 1 77 ? 13.227 -1.304 -6.977 1.00 79.25 77 VAL A O 1
ATOM 598 N N . THR A 1 78 ? 13.510 0.890 -6.547 1.00 80.62 78 THR A N 1
ATOM 599 C CA . THR A 1 78 ? 12.247 1.327 -7.139 1.00 80.62 78 THR A CA 1
ATOM 600 C C . THR A 1 78 ? 12.501 1.602 -8.615 1.00 80.62 78 THR A C 1
ATOM 602 O O . THR A 1 78 ? 13.245 2.519 -8.959 1.00 80.62 78 THR A O 1
ATOM 605 N N . VAL A 1 79 ? 11.943 0.764 -9.488 1.00 82.56 79 VAL A N 1
ATOM 606 C CA . VAL A 1 79 ? 12.113 0.894 -10.938 1.00 82.56 79 VAL A CA 1
ATOM 607 C C . VAL A 1 79 ? 11.077 1.874 -11.471 1.00 82.56 79 VAL A C 1
ATOM 609 O O . VAL A 1 79 ? 9.884 1.601 -11.415 1.00 82.56 79 VAL A O 1
ATOM 612 N N . ASP A 1 80 ? 11.557 2.995 -11.996 1.00 81.00 80 ASP A N 1
ATOM 613 C CA . ASP A 1 80 ? 10.724 4.042 -12.592 1.00 81.00 80 ASP A CA 1
ATOM 614 C C . ASP A 1 80 ? 10.379 3.723 -14.059 1.00 81.00 80 ASP A C 1
ATOM 616 O O . ASP A 1 80 ? 9.226 3.768 -14.472 1.00 81.00 80 ASP A O 1
ATOM 620 N N . HIS A 1 81 ? 11.373 3.287 -14.841 1.00 83.94 81 HIS A N 1
ATOM 621 C CA . HIS A 1 81 ? 11.191 2.932 -16.247 1.00 83.94 81 HIS A CA 1
ATOM 622 C C . HIS A 1 81 ? 11.886 1.620 -16.604 1.00 83.94 81 HIS A C 1
ATOM 624 O O . HIS A 1 81 ? 12.988 1.328 -16.139 1.00 83.94 81 HIS A O 1
ATOM 630 N N . THR A 1 82 ? 11.265 0.854 -17.503 1.00 87.19 82 THR A N 1
ATOM 631 C CA . THR A 1 82 ? 11.869 -0.324 -18.134 1.00 87.19 82 THR A CA 1
ATOM 632 C C . THR A 1 82 ? 11.800 -0.186 -19.649 1.00 87.19 82 THR A C 1
ATOM 634 O O . THR A 1 82 ? 10.758 0.156 -20.209 1.00 87.19 82 THR A O 1
ATOM 637 N N . TYR A 1 83 ? 12.924 -0.469 -20.307 1.00 89.19 83 TYR A N 1
ATOM 638 C CA . TYR A 1 83 ? 13.064 -0.403 -21.756 1.00 89.19 83 TYR A CA 1
ATOM 639 C C . TYR A 1 83 ? 13.721 -1.676 -22.276 1.00 89.19 83 TYR A C 1
ATOM 641 O O . TYR A 1 83 ? 14.722 -2.130 -21.718 1.00 89.19 83 TYR A O 1
ATOM 649 N N . LEU A 1 84 ? 13.206 -2.205 -23.385 1.00 89.81 84 LEU A N 1
ATOM 650 C CA . LEU A 1 84 ? 13.895 -3.214 -24.180 1.00 89.81 84 LEU A CA 1
ATOM 651 C C . LEU A 1 84 ? 14.400 -2.558 -25.465 1.00 89.81 84 LEU A C 1
ATOM 653 O O . LEU A 1 84 ? 13.612 -2.091 -26.287 1.00 89.81 84 LEU A O 1
ATOM 657 N N . TYR A 1 85 ? 15.720 -2.525 -25.630 1.00 92.31 85 TYR A N 1
ATOM 658 C CA . TYR A 1 85 ? 16.359 -2.060 -26.856 1.00 92.31 85 TYR A CA 1
ATOM 659 C C . TYR A 1 85 ? 16.734 -3.247 -27.736 1.00 92.31 85 TYR A C 1
ATOM 661 O O . TYR A 1 85 ? 17.403 -4.178 -27.287 1.00 92.31 85 TYR A O 1
ATOM 669 N N . ILE A 1 86 ? 16.329 -3.186 -29.001 1.00 90.56 86 ILE A N 1
ATOM 670 C CA . ILE A 1 86 ? 16.706 -4.150 -30.033 1.00 90.56 86 ILE A CA 1
ATOM 671 C C . ILE A 1 86 ? 17.590 -3.414 -31.029 1.00 90.56 86 ILE A C 1
ATOM 673 O O . ILE A 1 86 ? 17.127 -2.512 -31.725 1.00 90.56 86 ILE A O 1
ATOM 677 N N . HIS A 1 87 ? 18.864 -3.783 -31.083 1.00 93.06 87 HIS A N 1
ATOM 678 C CA . HIS A 1 87 ? 19.816 -3.239 -32.046 1.00 93.06 87 HIS A CA 1
ATOM 679 C C . HIS A 1 87 ? 19.879 -4.148 -33.270 1.00 93.06 87 HIS A C 1
ATOM 681 O O . HIS A 1 87 ? 19.955 -5.367 -33.131 1.00 93.06 87 HIS A O 1
ATOM 687 N N . PHE A 1 88 ? 19.854 -3.562 -34.463 1.00 90.81 88 PHE A N 1
ATOM 688 C CA . PHE A 1 88 ? 19.874 -4.308 -35.718 1.00 90.81 88 PHE A CA 1
ATOM 689 C C . PHE A 1 88 ? 20.700 -3.581 -36.775 1.00 90.81 88 PHE A C 1
ATOM 691 O O . PHE A 1 88 ? 20.904 -2.369 -36.708 1.00 90.81 88 PHE A O 1
ATOM 698 N N . ASN A 1 89 ? 21.160 -4.335 -37.768 1.00 92.38 89 ASN A N 1
ATOM 699 C CA . ASN A 1 89 ? 21.789 -3.788 -38.961 1.00 92.38 89 ASN A CA 1
ATOM 700 C C . ASN A 1 89 ? 20.846 -3.962 -40.151 1.00 92.38 89 ASN A C 1
ATOM 702 O O . ASN A 1 89 ? 20.150 -4.972 -40.238 1.00 92.38 89 ASN A O 1
ATOM 706 N N . TYR A 1 90 ? 20.834 -3.000 -41.066 1.00 90.81 90 TYR A N 1
ATOM 707 C CA . TYR A 1 90 ? 20.043 -3.069 -42.291 1.00 90.81 90 TYR A CA 1
ATOM 708 C C . TYR A 1 90 ? 20.833 -2.531 -43.482 1.00 90.81 90 TYR A C 1
ATOM 710 O O . TYR A 1 90 ? 21.740 -1.706 -43.329 1.00 90.81 90 TYR A O 1
ATOM 718 N N . LEU A 1 91 ? 20.499 -3.033 -44.669 1.00 94.56 91 LEU A N 1
ATOM 719 C CA . LEU A 1 91 ? 21.037 -2.534 -45.926 1.00 94.56 91 LEU A CA 1
ATOM 720 C C . LEU A 1 91 ? 20.321 -1.230 -46.293 1.00 94.56 91 LEU A C 1
ATOM 722 O O . LEU A 1 91 ? 19.102 -1.214 -46.437 1.00 94.56 91 LEU A O 1
ATOM 726 N N . ASP A 1 92 ? 21.084 -0.154 -46.442 1.00 93.69 92 ASP A N 1
ATOM 727 C CA . ASP A 1 92 ? 20.630 1.115 -47.005 1.00 93.69 92 ASP A CA 1
ATOM 728 C C . ASP A 1 92 ? 21.151 1.225 -48.444 1.00 93.69 92 ASP A C 1
ATOM 730 O O . ASP A 1 92 ? 22.311 1.587 -48.695 1.00 93.69 92 ASP A O 1
ATOM 734 N N . GLU A 1 93 ? 20.307 0.824 -49.393 1.00 94.56 93 GLU A N 1
ATOM 735 C CA . GLU A 1 93 ? 20.638 0.805 -50.815 1.00 94.56 93 GLU A CA 1
ATOM 736 C C . GLU A 1 93 ? 20.932 2.217 -51.322 1.00 94.56 93 GLU A C 1
ATOM 738 O O . GLU A 1 93 ? 20.142 3.148 -51.161 1.00 94.56 93 GLU A O 1
ATOM 743 N N . LYS A 1 94 ? 22.097 2.395 -51.953 1.00 92.94 94 LYS A N 1
ATOM 744 C CA . LYS A 1 94 ? 22.587 3.702 -52.432 1.00 92.94 94 LYS A CA 1
ATOM 745 C C . LYS A 1 94 ? 22.599 4.799 -51.354 1.00 92.94 94 LYS A C 1
ATOM 747 O O . LYS A 1 94 ? 22.598 5.990 -51.684 1.00 92.94 94 LYS A O 1
ATOM 752 N N . GLY A 1 95 ? 22.650 4.394 -50.088 1.00 86.94 95 GLY A N 1
ATOM 753 C CA . GLY A 1 95 ? 22.555 5.248 -48.910 1.00 86.94 95 GLY A CA 1
ATOM 754 C C . GLY A 1 95 ? 23.752 6.157 -48.650 1.00 86.94 95 GLY A C 1
ATOM 755 O O . GLY A 1 95 ? 23.656 7.131 -47.899 1.00 86.94 95 GLY A O 1
ATOM 756 N N . SER A 1 96 ? 24.901 5.848 -49.254 1.00 90.06 96 SER A N 1
ATOM 757 C CA . SER A 1 96 ? 26.112 6.660 -49.120 1.00 90.06 96 SER A CA 1
ATOM 758 C C . SER A 1 96 ? 26.089 7.911 -50.005 1.00 90.06 96 SER A C 1
ATOM 760 O O . SER A 1 96 ? 25.388 7.990 -51.017 1.00 90.06 96 SER A O 1
ATOM 762 N N . SER A 1 97 ? 26.955 8.877 -49.686 1.00 90.12 97 SER A N 1
ATOM 763 C CA . SER A 1 97 ? 27.158 10.093 -50.493 1.00 90.12 97 SER A CA 1
ATOM 764 C C . SER A 1 97 ? 27.593 9.810 -51.938 1.00 90.12 97 SER A C 1
ATOM 766 O O . SER A 1 97 ? 27.385 10.644 -52.814 1.00 90.12 97 SER A O 1
ATOM 768 N N . THR A 1 98 ? 28.143 8.620 -52.206 1.00 93.75 98 THR A N 1
ATOM 769 C CA . THR A 1 98 ? 28.556 8.161 -53.544 1.00 93.75 98 THR A CA 1
ATOM 770 C C . THR A 1 98 ? 27.562 7.193 -54.194 1.00 93.75 98 THR A C 1
ATOM 772 O O . THR A 1 98 ? 27.900 6.548 -55.183 1.00 93.75 98 THR A O 1
ATOM 775 N N . LYS A 1 99 ? 26.333 7.081 -53.661 1.00 90.69 99 LYS A N 1
ATOM 776 C CA . LYS A 1 99 ? 25.265 6.194 -54.163 1.00 90.69 99 LYS A CA 1
ATOM 777 C C . LYS A 1 99 ? 25.636 4.709 -54.201 1.00 90.69 99 LYS A C 1
ATOM 779 O O . LYS A 1 99 ? 25.078 3.949 -54.985 1.00 90.69 99 LYS A O 1
ATOM 784 N N . LYS A 1 100 ? 26.544 4.288 -53.324 1.00 92.69 100 LYS A N 1
ATOM 785 C CA . LYS A 1 100 ? 26.819 2.877 -53.032 1.00 92.69 100 LYS A CA 1
ATOM 786 C C . LYS A 1 100 ? 25.973 2.400 -51.862 1.00 92.69 100 LYS A C 1
ATOM 788 O O . LYS A 1 100 ? 25.701 3.188 -50.949 1.00 92.69 100 LYS A O 1
ATOM 793 N N . ASP A 1 101 ? 25.621 1.125 -51.894 1.00 94.00 101 ASP A N 1
ATOM 794 C CA . ASP A 1 101 ? 24.954 0.443 -50.791 1.00 94.00 101 ASP A CA 1
ATOM 795 C C . ASP A 1 101 ? 25.820 0.482 -49.537 1.00 94.00 101 ASP A C 1
ATOM 797 O O . ASP A 1 101 ? 27.054 0.506 -49.595 1.00 94.00 101 ASP A O 1
ATOM 801 N N . THR A 1 102 ? 25.180 0.561 -48.379 1.00 94.06 102 THR A N 1
ATOM 802 C CA . THR A 1 102 ? 25.876 0.668 -47.099 1.00 94.06 102 THR A CA 1
ATOM 803 C C . THR A 1 102 ? 25.084 -0.051 -46.023 1.00 94.06 102 THR A C 1
ATOM 805 O O . THR A 1 102 ? 23.860 0.013 -45.999 1.00 94.06 102 THR A O 1
ATOM 808 N N . ILE A 1 103 ? 25.781 -0.728 -45.112 1.00 95.31 103 ILE A N 1
ATOM 809 C CA . ILE A 1 103 ? 25.152 -1.290 -43.919 1.00 95.31 103 ILE A CA 1
ATOM 810 C C . ILE A 1 103 ? 25.047 -0.189 -42.871 1.00 95.31 103 ILE A C 1
ATOM 812 O O . ILE A 1 103 ? 26.051 0.417 -42.495 1.00 95.31 103 ILE A O 1
ATOM 816 N N . ARG A 1 104 ? 23.829 0.064 -42.397 1.00 93.44 104 ARG A N 1
ATOM 817 C CA . ARG A 1 104 ? 23.559 0.971 -41.283 1.00 93.44 104 ARG A CA 1
ATOM 818 C C . ARG A 1 104 ? 23.168 0.194 -40.043 1.00 93.44 104 ARG A C 1
ATOM 820 O O . ARG A 1 104 ? 22.604 -0.892 -40.132 1.00 93.44 104 ARG A O 1
ATOM 827 N N . THR A 1 105 ? 23.420 0.800 -38.892 1.00 94.12 105 THR A N 1
ATOM 828 C CA . THR A 1 105 ? 22.934 0.311 -37.603 1.00 94.12 105 THR A CA 1
ATOM 829 C C . THR A 1 105 ? 21.726 1.135 -37.181 1.00 94.12 105 THR A C 1
ATOM 831 O O . THR A 1 105 ? 21.722 2.361 -37.294 1.00 94.12 105 THR A O 1
ATOM 834 N N . GLY A 1 106 ? 20.696 0.450 -36.702 1.00 92.06 106 GLY A N 1
ATOM 835 C CA . GLY A 1 106 ? 19.498 1.028 -36.116 1.00 92.06 106 GLY A CA 1
ATOM 836 C C . GLY A 1 106 ? 19.215 0.433 -34.742 1.00 92.06 106 GLY A C 1
ATOM 837 O O . GLY A 1 106 ? 19.821 -0.558 -34.320 1.00 92.06 106 GLY A O 1
ATOM 838 N N . SER A 1 107 ? 18.277 1.050 -34.034 1.00 92.25 107 SER A N 1
ATOM 839 C CA . SER A 1 107 ? 17.708 0.485 -32.821 1.00 92.25 107 SER A CA 1
ATOM 840 C C . SER A 1 107 ? 16.211 0.741 -32.750 1.00 92.25 107 SER A C 1
ATOM 842 O O . SER A 1 107 ? 15.700 1.754 -33.225 1.00 92.25 107 SER A O 1
ATOM 844 N N . MET A 1 108 ? 15.510 -0.207 -32.143 1.00 87.44 108 MET A N 1
ATOM 845 C CA . MET A 1 108 ? 14.112 -0.092 -31.764 1.00 87.44 108 MET A CA 1
ATOM 846 C C . MET A 1 108 ? 14.037 -0.082 -30.241 1.00 87.44 108 MET A C 1
ATOM 848 O O . MET A 1 108 ? 14.666 -0.911 -29.583 1.00 87.44 108 MET A O 1
ATOM 852 N N . LYS A 1 109 ? 13.271 0.858 -29.687 1.00 89.31 109 LYS A N 1
ATOM 853 C CA . LYS A 1 109 ? 12.990 0.935 -28.253 1.00 89.31 109 LYS A CA 1
ATOM 854 C C . LYS A 1 109 ? 11.556 0.492 -28.002 1.00 89.31 109 LYS A C 1
ATOM 856 O O . LYS A 1 109 ? 10.629 1.138 -28.482 1.00 89.31 109 LYS A O 1
ATOM 861 N N . LEU A 1 110 ? 11.386 -0.562 -27.215 1.00 85.81 110 LEU A N 1
ATOM 862 C CA . LEU A 1 110 ? 10.092 -0.990 -26.699 1.00 85.81 110 LEU A CA 1
ATOM 863 C C . LEU A 1 110 ? 9.959 -0.486 -25.260 1.00 85.81 110 LEU A C 1
ATOM 865 O O . LEU A 1 110 ? 10.782 -0.817 -24.401 1.00 85.81 110 LEU A O 1
ATOM 869 N N . ASN A 1 111 ? 8.952 0.351 -25.017 1.00 84.44 111 ASN A N 1
ATOM 870 C CA . ASN A 1 111 ? 8.641 0.868 -23.686 1.00 84.44 111 ASN A CA 1
ATOM 871 C C . ASN A 1 111 ? 7.661 -0.077 -22.991 1.00 84.44 111 ASN A C 1
ATOM 873 O O . ASN A 1 111 ? 6.720 -0.558 -23.624 1.00 84.44 111 ASN A O 1
ATOM 877 N N . THR A 1 112 ? 7.826 -0.281 -21.688 1.00 78.25 112 THR A N 1
ATOM 878 C CA . THR A 1 112 ? 6.756 -0.875 -20.885 1.00 78.25 112 THR A CA 1
ATOM 879 C C . THR A 1 112 ? 5.659 0.166 -20.670 1.00 78.25 112 THR A C 1
ATOM 881 O O . THR A 1 112 ? 5.938 1.261 -20.186 1.00 78.25 112 THR A O 1
ATOM 884 N N . THR A 1 113 ? 4.422 -0.165 -21.035 1.00 73.88 113 THR A N 1
ATOM 885 C CA . THR A 1 113 ? 3.242 0.681 -20.808 1.00 73.88 113 THR A CA 1
ATOM 886 C C . THR A 1 113 ? 2.357 0.078 -19.709 1.00 73.88 113 THR A C 1
ATOM 888 O O . THR A 1 113 ? 2.508 -1.110 -19.403 1.00 73.88 113 THR A O 1
ATOM 891 N N . PRO A 1 114 ? 1.439 0.848 -19.092 1.00 65.75 114 PRO A N 1
ATOM 892 C CA . PRO A 1 114 ? 0.527 0.325 -18.071 1.00 65.75 114 PRO A CA 1
ATOM 893 C C . PRO A 1 114 ? -0.343 -0.861 -18.530 1.00 65.75 114 PRO A C 1
ATOM 895 O O . PRO A 1 114 ? -0.791 -1.644 -17.698 1.00 65.75 114 PRO A O 1
ATOM 898 N N . GLU A 1 115 ? -0.572 -1.020 -19.836 1.00 66.62 115 GLU A N 1
ATOM 899 C CA . GLU A 1 115 ? -1.320 -2.136 -20.431 1.00 66.62 115 GLU A CA 1
ATOM 900 C C . GLU A 1 115 ? -0.533 -3.458 -20.428 1.00 66.62 115 GLU A C 1
ATOM 902 O O . GLU A 1 115 ? -1.114 -4.533 -20.594 1.00 66.62 115 GLU A O 1
ATOM 907 N N . VAL A 1 116 ? 0.790 -3.407 -20.244 1.00 70.12 116 VAL A N 1
ATOM 908 C CA . VAL A 1 116 ? 1.618 -4.602 -20.078 1.00 70.12 116 VAL A CA 1
ATOM 909 C C . VAL A 1 116 ? 1.601 -4.998 -18.606 1.00 70.12 116 VAL A C 1
ATOM 911 O O . VAL A 1 116 ? 2.154 -4.305 -17.754 1.00 70.12 116 VAL A O 1
ATOM 914 N N . ILE A 1 117 ? 0.982 -6.143 -18.309 1.00 71.56 117 ILE A N 1
ATOM 915 C CA . ILE A 1 117 ? 0.890 -6.668 -16.944 1.00 71.56 117 ILE A CA 1
ATOM 916 C C . ILE A 1 117 ? 2.299 -6.925 -16.400 1.00 71.56 117 ILE A C 1
ATOM 918 O O . ILE A 1 117 ? 3.032 -7.777 -16.902 1.00 71.56 117 ILE A O 1
ATOM 922 N N . GLN A 1 118 ? 2.654 -6.213 -15.334 1.00 75.75 118 GLN A N 1
ATOM 923 C CA . GLN A 1 118 ? 3.871 -6.449 -14.568 1.00 75.75 118 GLN A CA 1
ATOM 924 C C . GLN A 1 118 ? 3.528 -7.254 -13.317 1.00 75.75 118 GLN A C 1
ATOM 926 O O . GLN A 1 118 ? 2.651 -6.873 -12.544 1.00 75.75 118 GLN A O 1
ATOM 931 N N . ILE A 1 119 ? 4.228 -8.369 -13.107 1.00 79.62 119 ILE A N 1
ATOM 932 C CA . ILE A 1 119 ? 4.020 -9.232 -11.942 1.00 79.62 119 ILE A CA 1
ATOM 933 C C . ILE A 1 119 ? 5.255 -9.155 -11.051 1.00 79.62 119 ILE A C 1
ATOM 935 O O . ILE A 1 119 ? 6.299 -9.728 -11.362 1.00 79.62 119 ILE A O 1
ATOM 939 N N . ASN A 1 120 ? 5.116 -8.480 -9.912 1.00 80.19 120 ASN A N 1
ATOM 940 C CA . ASN A 1 120 ? 6.137 -8.462 -8.871 1.00 80.19 120 ASN A CA 1
ATOM 941 C C . ASN A 1 120 ? 5.929 -9.648 -7.929 1.00 80.19 120 ASN A C 1
ATOM 943 O O . ASN A 1 120 ? 4.890 -9.768 -7.279 1.00 80.19 120 ASN A O 1
ATOM 947 N N . ARG A 1 121 ? 6.929 -10.528 -7.826 1.00 83.19 121 ARG A N 1
ATOM 948 C CA . ARG A 1 121 ? 6.923 -11.615 -6.843 1.00 83.19 121 ARG A CA 1
ATOM 949 C C . ARG A 1 121 ? 7.672 -11.173 -5.595 1.00 83.19 121 ARG A C 1
ATOM 951 O O . ARG A 1 121 ? 8.890 -11.037 -5.620 1.00 83.19 121 ARG A O 1
ATOM 958 N N . ILE A 1 122 ? 6.943 -11.025 -4.497 1.00 83.88 122 ILE A N 1
ATOM 959 C CA . ILE A 1 122 ? 7.499 -10.679 -3.189 1.00 83.88 122 ILE A CA 1
ATOM 960 C C . ILE A 1 122 ? 7.267 -11.854 -2.253 1.00 83.88 122 ILE A C 1
ATOM 962 O O . ILE A 1 122 ? 6.157 -12.372 -2.156 1.00 83.88 122 ILE A O 1
ATOM 966 N N . GLN A 1 123 ? 8.326 -12.286 -1.577 1.00 82.50 123 GLN A N 1
ATOM 967 C CA . GLN A 1 123 ? 8.261 -13.371 -0.613 1.00 82.50 123 GLN A CA 1
ATOM 968 C C . GLN A 1 123 ? 8.753 -12.878 0.741 1.00 82.50 123 GLN A C 1
ATOM 970 O O . GLN A 1 123 ? 9.850 -12.339 0.859 1.00 82.50 123 GLN A O 1
ATOM 975 N N . ASN A 1 124 ? 7.940 -13.103 1.767 1.00 84.62 124 ASN A N 1
ATOM 976 C CA . ASN A 1 124 ? 8.269 -12.800 3.149 1.00 84.62 124 ASN A CA 1
ATOM 977 C C . ASN A 1 124 ? 8.213 -14.067 3.998 1.00 84.62 124 ASN A C 1
ATOM 979 O O . ASN A 1 124 ? 7.423 -14.969 3.729 1.00 84.62 124 ASN A O 1
ATOM 983 N N . LYS A 1 125 ? 9.009 -14.094 5.069 1.00 87.44 125 LYS A N 1
ATOM 984 C CA . LYS A 1 125 ? 8.844 -15.042 6.172 1.00 87.44 125 LYS A CA 1
ATOM 985 C C . LYS A 1 125 ? 8.191 -14.309 7.342 1.00 87.44 125 LYS A C 1
ATOM 987 O O . LYS A 1 125 ? 8.852 -13.502 7.992 1.00 87.44 125 LYS A O 1
ATOM 992 N N . ASN A 1 126 ? 6.899 -14.549 7.557 1.00 90.38 126 ASN A N 1
ATOM 993 C CA . ASN A 1 126 ? 6.082 -13.797 8.516 1.00 90.38 126 ASN A CA 1
ATOM 994 C C . ASN A 1 126 ? 5.630 -14.626 9.725 1.00 90.38 126 ASN A C 1
ATOM 996 O O . ASN A 1 126 ? 4.996 -14.059 10.600 1.00 90.38 126 ASN A O 1
ATOM 1000 N N . ASP A 1 127 ? 5.971 -15.916 9.807 1.00 90.88 127 ASP A N 1
ATOM 1001 C CA . ASP A 1 127 ? 5.424 -16.852 10.809 1.00 90.88 127 ASP A CA 1
ATOM 1002 C C . ASP A 1 127 ? 5.472 -16.297 12.243 1.00 90.88 127 ASP A C 1
ATOM 1004 O O . ASP A 1 127 ? 4.464 -16.279 12.936 1.00 90.88 127 ASP A O 1
ATOM 1008 N N . LYS A 1 128 ? 6.614 -15.723 12.643 1.00 90.56 128 LYS A N 1
ATOM 1009 C CA . LYS A 1 128 ? 6.802 -15.123 13.976 1.00 90.56 128 LYS A CA 1
ATOM 1010 C C . LYS A 1 128 ? 5.929 -13.896 14.248 1.00 90.56 128 LYS A C 1
ATOM 1012 O O . LYS A 1 128 ? 5.645 -13.583 15.392 1.00 90.56 128 LYS A O 1
ATOM 1017 N N . LEU A 1 129 ? 5.554 -13.160 13.202 1.00 91.44 129 LEU A N 1
ATOM 1018 C CA . LEU A 1 129 ? 4.698 -11.974 13.309 1.00 91.44 129 LEU A CA 1
ATOM 1019 C C . LEU A 1 129 ? 3.211 -12.347 13.409 1.00 91.44 129 LEU A C 1
ATOM 1021 O O . LEU A 1 129 ? 2.392 -11.474 13.680 1.00 91.44 129 LEU A O 1
ATOM 1025 N N . LEU A 1 130 ? 2.866 -13.610 13.141 1.00 91.75 130 LEU A N 1
ATOM 1026 C CA . LEU A 1 130 ? 1.503 -14.138 13.211 1.00 91.75 130 LEU A CA 1
ATOM 1027 C C . LEU A 1 130 ? 1.224 -14.871 14.530 1.00 91.75 130 LEU A C 1
ATOM 1029 O O . LEU A 1 130 ? 0.097 -15.306 14.747 1.00 91.75 130 LEU A O 1
ATOM 1033 N N . GLU A 1 131 ? 2.230 -15.017 15.395 1.00 92.94 131 GLU A N 1
ATOM 1034 C CA . GLU A 1 131 ? 2.054 -15.575 16.734 1.00 92.94 131 GLU A CA 1
ATOM 1035 C C . GLU A 1 131 ? 1.084 -14.699 17.545 1.00 92.94 131 GLU A C 1
ATOM 1037 O O . GLU A 1 131 ? 1.161 -13.466 17.519 1.00 92.94 131 GLU A O 1
ATOM 1042 N N . GLU A 1 132 ? 0.145 -15.334 18.250 1.00 90.50 132 GLU A N 1
ATOM 1043 C CA . GLU A 1 132 ? -0.826 -14.614 19.071 1.00 90.50 132 GLU A CA 1
ATOM 1044 C C . GLU A 1 132 ? -0.134 -13.863 20.213 1.00 90.50 132 GLU A C 1
ATOM 1046 O O . GLU A 1 132 ? 0.776 -14.363 20.875 1.00 90.50 132 GLU A O 1
ATOM 1051 N N . ASN A 1 133 ? -0.587 -12.635 20.449 1.00 93.12 133 ASN A N 1
ATOM 1052 C CA . ASN A 1 133 ? -0.092 -11.785 21.519 1.00 93.12 133 ASN A CA 1
ATOM 1053 C C . ASN A 1 133 ? -1.214 -10.877 22.028 1.00 93.12 133 ASN A C 1
ATOM 1055 O O . ASN A 1 133 ? -1.899 -10.257 21.218 1.00 93.12 133 ASN A O 1
ATOM 1059 N N . ASP A 1 134 ? -1.402 -10.761 23.339 1.00 91.19 134 ASP A N 1
ATOM 1060 C CA . ASP A 1 134 ? -2.514 -9.986 23.911 1.00 91.19 134 ASP A CA 1
ATOM 1061 C C . ASP A 1 134 ? -2.266 -8.471 23.934 1.00 91.19 134 ASP A C 1
ATOM 1063 O O . ASP A 1 134 ? -3.203 -7.672 23.966 1.00 91.19 134 ASP A O 1
ATOM 1067 N N . GLU A 1 135 ? -1.006 -8.044 23.885 1.00 93.69 135 GLU A N 1
ATOM 1068 C CA . GLU A 1 135 ? -0.623 -6.642 24.043 1.00 93.69 135 GLU A CA 1
ATOM 1069 C C . GLU A 1 135 ? -0.487 -5.908 22.712 1.00 93.69 135 GLU A C 1
ATOM 1071 O O . GLU A 1 135 ? -0.796 -4.712 22.620 1.00 93.69 135 GLU A O 1
ATOM 1076 N N . TYR A 1 136 ? -0.027 -6.607 21.676 1.00 94.06 136 TYR A N 1
ATOM 1077 C CA . TYR A 1 136 ? 0.289 -6.015 20.387 1.00 94.06 136 TYR A CA 1
ATOM 1078 C C . TYR A 1 136 ? -0.024 -6.927 19.203 1.00 94.06 136 TYR A C 1
ATOM 1080 O O . TYR A 1 136 ? -0.286 -8.119 19.316 1.00 94.06 136 TYR A O 1
ATOM 1088 N N . THR A 1 137 ? -0.025 -6.322 18.027 1.00 95.50 137 THR A N 1
ATOM 1089 C CA . THR A 1 137 ? -0.141 -6.982 16.728 1.00 95.50 137 THR A CA 1
ATOM 1090 C C . THR A 1 137 ? 0.723 -6.230 15.727 1.00 95.50 137 THR A C 1
ATOM 1092 O O . THR A 1 137 ? 1.211 -5.134 16.016 1.00 95.50 137 THR A O 1
ATOM 1095 N N . TYR A 1 138 ? 0.941 -6.816 14.559 1.00 94.88 138 TYR A N 1
ATOM 1096 C CA . TYR A 1 138 ? 1.836 -6.271 13.559 1.00 94.88 138 TYR A CA 1
ATOM 1097 C C . TYR A 1 138 ? 1.099 -5.953 12.279 1.00 94.88 138 TYR A C 1
ATOM 1099 O O . TYR A 1 138 ? 0.224 -6.690 11.834 1.00 94.88 138 TYR A O 1
ATOM 1107 N N . ILE A 1 139 ? 1.556 -4.883 11.650 1.00 94.56 139 ILE A N 1
ATOM 1108 C CA . ILE A 1 139 ? 1.278 -4.603 10.261 1.00 94.56 139 ILE A CA 1
ATOM 1109 C C . ILE A 1 139 ? 2.605 -4.498 9.520 1.00 94.56 139 ILE A C 1
ATOM 1111 O O . ILE A 1 139 ? 3.561 -3.888 10.006 1.00 94.56 139 ILE A O 1
ATOM 1115 N N . LYS A 1 140 ? 2.673 -5.109 8.339 1.00 93.94 140 LYS A N 1
ATOM 1116 C CA . LYS A 1 140 ? 3.878 -5.123 7.510 1.00 93.94 140 LYS A CA 1
ATOM 1117 C C . LYS A 1 140 ? 3.521 -5.092 6.031 1.00 93.94 140 LYS A C 1
ATOM 1119 O O . LYS A 1 140 ? 2.565 -5.737 5.609 1.00 93.94 140 LYS A O 1
ATOM 1124 N N . SER A 1 141 ? 4.344 -4.419 5.244 1.00 92.62 141 SER A N 1
ATOM 1125 C CA . SER A 1 141 ? 4.292 -4.402 3.783 1.00 92.62 141 SER A CA 1
ATOM 1126 C C . SER A 1 141 ? 5.704 -4.542 3.197 1.00 92.62 141 SER A C 1
ATOM 1128 O O . SER A 1 141 ? 6.689 -4.401 3.932 1.00 92.62 141 SER A O 1
ATOM 1130 N N . PRO A 1 142 ? 5.829 -4.814 1.887 1.00 90.94 142 PRO A N 1
ATOM 1131 C CA . PRO A 1 142 ? 4.819 -5.412 0.997 1.00 90.94 142 PRO A CA 1
ATOM 1132 C C . PRO A 1 142 ? 4.561 -6.891 1.320 1.00 90.94 142 PRO A C 1
ATOM 1134 O O . PRO A 1 142 ? 5.319 -7.480 2.088 1.00 90.94 142 PRO A O 1
ATOM 1137 N N . ALA A 1 143 ? 3.518 -7.498 0.726 1.00 83.25 143 ALA A N 1
ATOM 1138 C CA . ALA A 1 143 ? 3.155 -8.925 0.875 1.00 83.25 143 ALA A CA 1
ATOM 1139 C C . ALA A 1 143 ? 3.295 -9.437 2.326 1.00 83.25 143 ALA A C 1
ATOM 1141 O O . ALA A 1 143 ? 3.959 -10.446 2.600 1.00 83.25 143 ALA A O 1
ATOM 1142 N N . GLY A 1 144 ? 2.801 -8.633 3.265 1.00 84.50 144 GLY A N 1
ATOM 1143 C CA . GLY A 1 144 ? 3.165 -8.728 4.670 1.00 84.50 144 GLY A CA 1
ATOM 1144 C C . GLY A 1 144 ? 2.024 -9.224 5.542 1.00 84.50 144 GLY A C 1
ATOM 1145 O O . GLY A 1 144 ? 1.370 -10.211 5.222 1.00 84.50 144 GLY A O 1
ATOM 1146 N N . VAL A 1 145 ? 1.856 -8.575 6.687 1.00 93.62 145 VAL A N 1
ATOM 1147 C CA . VAL A 1 145 ? 0.929 -8.976 7.747 1.00 93.62 145 VAL A CA 1
ATOM 1148 C C . VAL A 1 145 ? -0.110 -7.881 7.903 1.00 93.62 145 VAL A C 1
ATOM 1150 O O . VAL A 1 145 ? 0.253 -6.703 7.915 1.00 93.62 145 VAL A O 1
ATOM 1153 N N . TYR A 1 146 ? -1.375 -8.274 8.023 1.00 95.38 146 TYR A N 1
ATOM 1154 C CA . TYR A 1 146 ? -2.489 -7.374 8.299 1.00 95.38 146 TYR A CA 1
ATOM 1155 C C . TYR A 1 146 ? -3.097 -7.718 9.650 1.00 95.38 146 TYR A C 1
ATOM 1157 O O . TYR A 1 146 ? -3.201 -8.889 10.018 1.00 95.38 146 TYR A O 1
ATOM 1165 N N . THR A 1 147 ? -3.523 -6.689 10.371 1.00 95.75 147 THR A N 1
ATOM 1166 C CA . THR A 1 147 ? -4.265 -6.860 11.616 1.00 95.75 147 THR A CA 1
ATOM 1167 C C . THR A 1 147 ? -5.747 -6.969 11.296 1.00 95.75 147 THR A C 1
ATOM 1169 O O . THR A 1 147 ? -6.322 -6.054 10.709 1.00 95.75 147 THR A O 1
ATOM 1172 N N . GLU A 1 148 ? -6.371 -8.063 11.716 1.00 96.00 148 GLU A N 1
ATOM 1173 C CA . GLU A 1 148 ? -7.825 -8.205 11.727 1.00 96.00 148 GLU A CA 1
ATOM 1174 C C . GLU A 1 148 ? -8.414 -7.520 12.966 1.00 96.00 148 GLU A C 1
ATOM 1176 O O . GLU A 1 148 ? -7.897 -7.658 14.076 1.00 96.00 148 GLU A O 1
ATOM 1181 N N . VAL A 1 149 ? -9.488 -6.762 12.767 1.00 96.31 149 VAL A N 1
ATOM 1182 C CA . VAL A 1 149 ? -10.226 -6.047 13.806 1.00 96.31 149 VAL A CA 1
ATOM 1183 C C . VAL A 1 149 ? -11.657 -6.559 13.790 1.00 96.31 149 VAL A C 1
ATOM 1185 O O . VAL A 1 149 ? -12.355 -6.435 12.786 1.00 96.31 149 VAL A O 1
ATOM 1188 N N . ILE A 1 150 ? -12.097 -7.120 14.911 1.00 96.38 150 ILE A N 1
ATOM 1189 C CA . ILE A 1 150 ? -13.487 -7.527 15.109 1.00 96.38 150 ILE A CA 1
ATOM 1190 C C . ILE A 1 150 ? -14.158 -6.440 15.941 1.00 96.38 150 ILE A C 1
ATOM 1192 O O . ILE A 1 150 ? -13.692 -6.122 17.035 1.00 96.38 150 ILE A O 1
ATOM 1196 N N . PHE A 1 151 ? -15.237 -5.864 15.423 1.00 95.94 151 PHE A N 1
ATOM 1197 C CA . PHE A 1 151 ? -16.098 -4.948 16.160 1.00 95.94 151 PHE A CA 1
ATOM 1198 C C . PHE A 1 151 ? -17.234 -5.755 16.805 1.00 95.94 151 PHE A C 1
ATOM 1200 O O . PHE A 1 151 ? -18.139 -6.172 16.078 1.00 95.94 151 PHE A O 1
ATOM 1207 N N . PRO A 1 152 ? -17.214 -5.978 18.136 1.00 95.44 152 PRO A N 1
ATOM 1208 C CA . PRO A 1 152 ? -18.205 -6.797 18.836 1.00 95.44 152 PRO A CA 1
ATOM 1209 C C . PRO A 1 152 ? -19.492 -5.994 19.088 1.00 95.44 1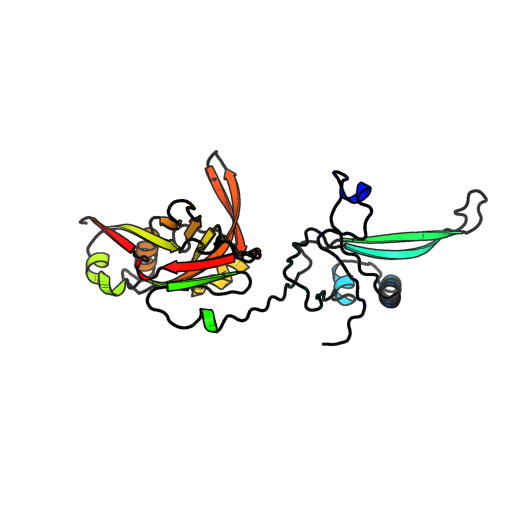52 PRO A C 1
ATOM 1211 O O . PRO A 1 152 ? -19.808 -5.594 20.210 1.00 95.44 152 PRO A O 1
ATOM 1214 N N . LEU A 1 153 ? -20.207 -5.648 18.017 1.00 95.06 153 LEU A N 1
ATOM 1215 C CA . LEU A 1 153 ? -21.390 -4.789 18.084 1.00 95.06 153 LEU A CA 1
ATOM 1216 C C . LEU A 1 153 ? -22.581 -5.494 18.744 1.00 95.06 153 LEU A C 1
ATOM 1218 O O . LEU A 1 153 ? -23.413 -4.826 19.362 1.00 95.06 153 LEU A O 1
ATOM 1222 N N . THR A 1 154 ? -22.651 -6.825 18.661 1.00 94.88 154 THR A N 1
ATOM 1223 C CA . THR A 1 154 ? -23.711 -7.632 19.291 1.00 94.88 154 THR A CA 1
ATOM 1224 C C . THR A 1 154 ? -23.750 -7.454 20.811 1.00 94.88 154 THR A C 1
ATOM 1226 O O . THR A 1 154 ? -24.827 -7.341 21.391 1.00 94.88 154 THR A O 1
ATOM 1229 N N . GLU A 1 155 ? -22.600 -7.259 21.466 1.00 93.88 155 GLU A N 1
ATOM 1230 C CA . GLU A 1 155 ? -22.525 -6.945 22.903 1.00 93.88 155 GLU A CA 1
ATOM 1231 C C . GLU A 1 155 ? -23.195 -5.611 23.287 1.00 93.88 155 GLU A C 1
ATOM 1233 O O . GLU A 1 155 ? -23.381 -5.309 24.471 1.00 93.88 155 GLU A O 1
ATOM 1238 N N . LYS A 1 156 ? -23.500 -4.761 22.299 1.00 92.12 156 LYS A N 1
ATOM 1239 C CA . LYS A 1 156 ? -24.143 -3.450 22.463 1.00 92.12 156 LYS A CA 1
ATOM 1240 C C . LYS A 1 156 ? -25.492 -3.362 21.748 1.00 92.12 156 LYS A C 1
ATOM 1242 O O . LYS A 1 156 ? -26.027 -2.257 21.637 1.00 92.12 156 LYS A O 1
ATOM 1247 N N . GLU A 1 157 ? -26.058 -4.489 21.314 1.00 91.38 157 GLU A N 1
ATOM 1248 C CA . GLU A 1 157 ? -27.295 -4.554 20.526 1.00 91.38 157 GLU A CA 1
ATOM 1249 C C . GLU A 1 157 ? -28.456 -3.788 21.176 1.00 91.38 157 GLU A C 1
ATOM 1251 O O . GLU A 1 157 ? -29.120 -3.004 20.500 1.00 91.38 157 GLU A O 1
ATOM 1256 N N . GLU A 1 158 ? -28.658 -3.924 22.491 1.00 90.44 158 GLU A N 1
ATOM 1257 C CA . GLU A 1 158 ? -29.732 -3.227 23.213 1.00 90.44 158 GLU A CA 1
ATOM 1258 C C . GLU A 1 158 ? -29.637 -1.699 23.056 1.00 90.44 158 GLU A C 1
ATOM 1260 O O . GLU A 1 158 ? -30.631 -1.027 22.774 1.00 90.44 158 GLU A O 1
ATOM 1265 N N . LYS A 1 159 ? -28.435 -1.126 23.198 1.00 90.94 159 LYS A N 1
ATOM 1266 C CA . LYS A 1 159 ? -28.229 0.322 23.044 1.00 90.94 159 LYS A CA 1
ATOM 1267 C C . LYS A 1 159 ? -28.327 0.749 21.586 1.00 90.94 159 LYS A C 1
ATOM 1269 O O . LYS A 1 159 ? -28.965 1.755 21.298 1.00 90.94 159 LYS A O 1
ATOM 1274 N N . LEU A 1 160 ? -27.718 -0.018 20.684 1.00 91.19 160 LEU A N 1
ATOM 1275 C CA . LEU A 1 160 ? -27.716 0.259 19.247 1.00 91.19 160 LEU A CA 1
ATOM 1276 C C . LEU A 1 160 ? -29.115 0.157 18.626 1.00 91.19 160 LEU A C 1
ATOM 1278 O O . LEU A 1 160 ? -29.394 0.827 17.634 1.00 91.19 160 LEU A O 1
ATOM 1282 N N . SER A 1 161 ? -30.008 -0.642 19.210 1.00 87.75 161 SER A N 1
ATOM 1283 C CA . SER A 1 161 ? -31.395 -0.783 18.756 1.00 87.75 161 SER A CA 1
ATOM 1284 C C . SER A 1 161 ? -32.294 0.350 19.251 1.00 87.75 161 SER A C 1
ATOM 1286 O O . SER A 1 161 ? -33.163 0.797 18.508 1.00 87.75 161 SER A O 1
ATOM 1288 N N . ASN A 1 162 ? -32.060 0.847 20.470 1.00 87.94 162 ASN A N 1
ATOM 1289 C CA . ASN A 1 162 ? -32.973 1.765 21.161 1.00 87.94 162 ASN A CA 1
ATOM 1290 C C . ASN A 1 162 ? -32.504 3.229 21.221 1.00 87.94 162 ASN A C 1
ATOM 1292 O O . ASN A 1 162 ? -33.220 4.074 21.755 1.00 87.94 162 ASN A O 1
ATOM 1296 N N . GLN A 1 163 ? -31.294 3.545 20.756 1.00 90.25 163 GLN A N 1
ATOM 1297 C CA . GLN A 1 163 ? -30.721 4.894 20.824 1.00 90.25 163 GLN A CA 1
ATOM 1298 C C . GLN A 1 163 ? -30.061 5.278 19.501 1.00 90.25 163 GLN A C 1
ATOM 1300 O O . GLN A 1 163 ? -29.553 4.422 18.776 1.00 90.25 163 GLN A O 1
ATOM 1305 N N . ALA A 1 164 ? -30.027 6.578 19.205 1.00 88.81 164 ALA A N 1
ATOM 1306 C CA . ALA A 1 164 ? -29.308 7.093 18.047 1.00 88.81 164 ALA A CA 1
ATOM 1307 C C . ALA A 1 164 ? -27.802 7.138 18.346 1.00 88.81 164 ALA A C 1
ATOM 1309 O O . ALA A 1 164 ? -27.364 7.788 19.301 1.00 88.81 164 ALA A O 1
ATOM 1310 N N . LEU A 1 165 ? -27.005 6.437 17.536 1.00 93.12 165 LEU A N 1
ATOM 1311 C CA . LEU A 1 165 ? -25.547 6.464 17.608 1.00 93.12 165 LEU A CA 1
ATOM 1312 C C . LEU A 1 165 ? -25.016 7.671 16.823 1.00 93.12 165 LEU A C 1
ATOM 1314 O O . LEU A 1 165 ? -25.087 7.694 15.596 1.00 93.12 165 LEU A O 1
ATOM 1318 N N . ASN A 1 166 ? -24.448 8.650 17.530 1.00 91.19 166 ASN A N 1
ATOM 1319 C CA . ASN A 1 166 ? -23.934 9.882 16.918 1.00 91.19 166 ASN A CA 1
ATOM 1320 C C . ASN A 1 166 ? -22.434 9.810 16.616 1.00 91.19 166 ASN A C 1
ATOM 1322 O O . ASN A 1 166 ? -21.954 10.387 15.639 1.00 91.19 166 ASN A O 1
ATOM 1326 N N . LEU A 1 167 ? -21.680 9.125 17.477 1.00 94.31 167 LEU A N 1
ATOM 1327 C CA . LEU A 1 167 ? -20.230 9.017 17.365 1.00 94.31 167 LEU A CA 1
ATOM 1328 C C . LEU A 1 167 ? -19.783 7.604 17.718 1.00 94.31 167 LEU A C 1
ATOM 1330 O O . LEU A 1 167 ? -20.152 7.087 18.769 1.00 94.31 167 LEU A O 1
ATOM 1334 N N . ALA A 1 168 ? -18.937 7.032 16.872 1.00 95.88 168 ALA A N 1
ATOM 1335 C CA . ALA A 1 168 ? -18.151 5.844 17.155 1.00 95.88 168 ALA A CA 1
ATOM 1336 C C . ALA A 1 168 ? -16.698 6.132 16.773 1.00 95.88 168 ALA A C 1
ATOM 1338 O O . ALA A 1 168 ? -16.304 5.985 15.619 1.00 95.88 168 ALA A O 1
ATOM 1339 N N . LYS A 1 169 ? -15.908 6.633 17.721 1.00 95.75 169 LYS A N 1
ATOM 1340 C CA . LYS A 1 169 ? -14.539 7.067 17.442 1.00 95.75 169 LYS A CA 1
ATOM 1341 C C . LYS A 1 169 ? -13.580 5.898 17.563 1.00 95.75 169 LYS A C 1
ATOM 1343 O O . LYS A 1 169 ? -13.427 5.368 18.659 1.00 95.75 169 LYS A O 1
ATOM 1348 N N . PHE A 1 170 ? -12.904 5.537 16.476 1.00 96.44 170 PHE A N 1
ATOM 1349 C CA . PHE A 1 170 ? -11.942 4.437 16.469 1.00 96.44 170 PHE A CA 1
ATOM 1350 C C . PHE A 1 170 ? -10.524 4.935 16.195 1.00 96.44 170 PHE A C 1
ATOM 1352 O O . PHE A 1 170 ? -10.245 5.581 15.183 1.00 96.44 170 PHE A O 1
ATOM 1359 N N . LYS A 1 171 ? -9.616 4.619 17.122 1.00 95.88 171 LYS A N 1
ATOM 1360 C CA . LYS A 1 171 ? -8.196 4.951 17.017 1.00 95.88 171 LYS A CA 1
ATOM 1361 C C . LYS A 1 171 ? -7.343 3.727 17.255 1.00 95.88 171 LYS A C 1
ATOM 1363 O O . LYS A 1 171 ? -7.640 2.897 18.112 1.00 95.88 171 LYS A O 1
ATOM 1368 N N . VAL A 1 172 ? -6.219 3.690 16.557 1.00 96.00 172 VAL A N 1
ATOM 1369 C CA . VAL A 1 172 ? -5.200 2.663 16.721 1.00 96.00 172 VAL A CA 1
ATOM 1370 C C . VAL A 1 172 ? -3.880 3.342 17.063 1.00 96.00 172 VAL A C 1
ATOM 1372 O O . VAL A 1 172 ? -3.413 4.216 16.334 1.00 96.00 172 VAL A O 1
ATOM 1375 N N . ALA A 1 173 ? -3.270 2.947 18.179 1.00 95.50 173 ALA A N 1
ATOM 1376 C CA . ALA A 1 173 ? -1.947 3.425 18.563 1.00 95.50 173 ALA A CA 1
ATOM 1377 C C . ALA A 1 173 ? -0.863 2.491 18.020 1.00 95.50 1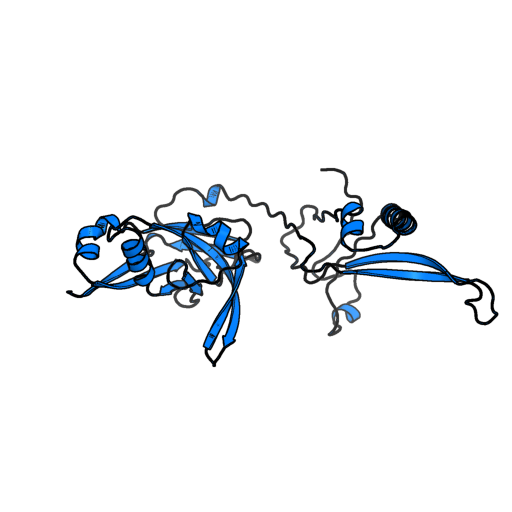73 ALA A C 1
ATOM 1379 O O . ALA A 1 173 ? -0.963 1.271 18.158 1.00 95.50 173 ALA A O 1
ATOM 1380 N N . ALA A 1 174 ? 0.186 3.071 17.454 1.00 93.75 174 ALA A N 1
ATOM 1381 C CA . ALA A 1 174 ? 1.403 2.373 17.083 1.00 93.75 174 ALA A CA 1
ATOM 1382 C C . ALA A 1 174 ? 2.488 2.599 18.147 1.00 93.75 174 ALA A C 1
ATOM 1384 O O . ALA A 1 174 ? 2.454 3.575 18.900 1.00 93.75 174 ALA A O 1
ATOM 1385 N N . LEU A 1 175 ? 3.463 1.696 18.216 1.00 89.56 175 LEU A N 1
ATOM 1386 C CA . LEU A 1 175 ? 4.676 1.914 18.997 1.00 89.56 175 LEU A CA 1
ATOM 1387 C C . LEU A 1 175 ? 5.707 2.676 18.165 1.00 89.56 175 LEU A C 1
ATOM 1389 O O . LEU A 1 175 ? 6.006 2.225 17.059 1.00 89.56 175 LEU A O 1
ATOM 1393 N N . PRO A 1 176 ? 6.282 3.769 18.698 1.00 82.94 176 PRO A N 1
ATOM 1394 C CA . PRO A 1 176 ? 7.410 4.422 18.062 1.00 82.94 176 PRO A CA 1
ATOM 1395 C C . PRO A 1 176 ? 8.613 3.492 17.991 1.00 82.94 176 PRO A C 1
ATOM 1397 O O . PRO A 1 176 ? 8.843 2.689 18.903 1.00 82.94 176 PRO A O 1
ATOM 1400 N N . ASP A 1 177 ? 9.382 3.623 16.912 1.00 71.06 177 ASP A N 1
ATOM 1401 C CA . ASP A 1 177 ? 10.637 2.899 16.741 1.00 71.06 177 ASP A CA 1
ATOM 1402 C C . ASP A 1 177 ? 11.558 3.157 17.937 1.00 71.06 177 ASP A C 1
ATOM 1404 O O . ASP A 1 177 ? 11.944 4.293 18.218 1.00 71.06 177 ASP A O 1
ATOM 1408 N N . LYS A 1 178 ? 11.904 2.088 18.659 1.00 64.50 178 LYS A N 1
ATOM 1409 C CA . LYS A 1 178 ? 12.748 2.171 19.860 1.00 64.50 178 LYS A CA 1
ATOM 1410 C C . LYS A 1 178 ? 14.240 2.260 19.539 1.00 64.50 178 LYS A C 1
ATOM 1412 O O . LYS A 1 178 ? 15.006 2.742 20.366 1.00 64.50 178 LYS A O 1
ATOM 1417 N N . ASP A 1 179 ? 14.648 1.850 18.339 1.00 62.59 179 ASP A N 1
ATOM 1418 C CA . ASP A 1 179 ? 16.061 1.678 18.011 1.00 62.59 179 ASP A CA 1
ATOM 1419 C C . ASP A 1 179 ? 16.589 2.820 17.146 1.00 62.59 179 ASP A C 1
ATOM 1421 O O . ASP A 1 179 ? 16.534 2.802 15.914 1.00 62.59 179 ASP A O 1
ATOM 1425 N N . ALA A 1 180 ? 17.154 3.833 17.806 1.00 59.16 180 ALA A N 1
ATOM 1426 C CA . ALA A 1 180 ? 17.840 4.946 17.155 1.00 59.16 180 ALA A CA 1
ATOM 1427 C C . ALA A 1 180 ? 19.074 4.497 16.336 1.00 59.16 180 ALA A C 1
ATOM 1429 O O . ALA A 1 180 ? 19.412 5.158 15.355 1.00 59.16 180 ALA A O 1
ATOM 1430 N N . GLU A 1 181 ? 19.681 3.352 16.659 1.00 66.00 181 GLU A N 1
ATOM 1431 C CA . GLU A 1 181 ? 21.006 2.957 16.152 1.00 66.00 181 GLU A CA 1
ATOM 1432 C C . GLU A 1 181 ? 21.007 2.024 14.927 1.00 66.00 181 GLU A C 1
ATOM 1434 O O . GLU A 1 181 ? 22.055 1.788 14.324 1.00 66.00 181 GLU A O 1
ATOM 1439 N N . LEU A 1 182 ? 19.852 1.495 14.511 1.00 68.44 182 LEU A N 1
ATOM 1440 C CA . LEU A 1 182 ? 19.787 0.630 13.329 1.00 68.44 182 LEU A CA 1
ATOM 1441 C C . LEU A 1 182 ? 20.070 1.424 12.042 1.00 68.44 182 LEU A C 1
ATOM 1443 O O . LEU A 1 182 ? 19.410 2.421 11.756 1.00 68.44 182 LEU A O 1
ATOM 1447 N N . LYS A 1 183 ? 21.020 0.943 11.225 1.00 66.38 183 LYS A N 1
ATOM 1448 C CA . LYS A 1 183 ? 21.360 1.540 9.915 1.00 66.38 183 LYS A CA 1
ATOM 1449 C C . LYS A 1 183 ? 20.211 1.479 8.905 1.00 66.38 183 LYS A C 1
ATOM 1451 O O . LYS A 1 183 ? 20.107 2.354 8.056 1.00 66.38 183 LYS A O 1
ATOM 1456 N N . PHE A 1 184 ? 19.372 0.449 8.999 1.00 67.81 184 PHE A N 1
ATOM 1457 C CA . PHE A 1 184 ? 18.176 0.273 8.181 1.00 67.81 184 PHE A CA 1
ATOM 1458 C C . PHE A 1 184 ? 16.991 0.047 9.105 1.00 67.81 184 PHE A C 1
ATOM 1460 O O . PHE A 1 184 ? 17.012 -0.873 9.923 1.00 67.81 184 PHE A O 1
ATOM 1467 N N . LYS A 1 185 ? 15.973 0.894 8.970 1.00 76.19 185 LYS A N 1
ATOM 1468 C CA . LYS A 1 185 ? 14.759 0.838 9.778 1.00 76.19 185 LYS A CA 1
ATOM 1469 C C . LYS A 1 185 ? 13.573 0.741 8.847 1.00 76.19 185 LYS A C 1
ATOM 1471 O O . LYS A 1 185 ? 13.484 1.498 7.882 1.00 76.19 185 LYS A O 1
ATOM 1476 N N . LEU A 1 186 ? 12.686 -0.198 9.142 1.00 82.50 186 LEU A N 1
ATOM 1477 C CA . LEU A 1 186 ? 11.351 -0.148 8.578 1.00 82.50 186 LEU A CA 1
ATOM 1478 C C . LEU A 1 186 ? 10.636 0.995 9.275 1.00 82.50 186 LEU A C 1
ATOM 1480 O O . LEU A 1 186 ? 10.550 0.997 10.496 1.00 82.50 186 LEU A O 1
ATOM 1484 N N . THR A 1 187 ? 10.153 1.959 8.508 1.00 86.25 187 THR A N 1
ATOM 1485 C CA . THR A 1 187 ? 9.307 3.008 9.063 1.00 86.25 187 THR A CA 1
ATOM 1486 C C . THR A 1 187 ? 7.885 2.482 9.219 1.00 86.25 187 THR A C 1
ATOM 1488 O O . THR A 1 187 ? 7.495 1.535 8.520 1.00 86.25 187 THR A O 1
ATOM 1491 N N . PRO A 1 188 ? 7.069 3.104 10.079 1.00 91.38 188 PRO A N 1
ATOM 1492 C CA . PRO A 1 188 ? 5.642 2.857 10.069 1.00 91.38 188 PRO A CA 1
ATOM 1493 C C . PRO A 1 188 ? 5.009 3.147 8.713 1.00 91.38 188 PRO A C 1
ATOM 1495 O O . PRO A 1 188 ? 5.508 3.980 7.950 1.00 91.38 188 PRO A O 1
ATOM 1498 N N . SER A 1 189 ? 3.877 2.496 8.449 1.00 92.06 189 SER A N 1
ATOM 1499 C CA . SER A 1 189 ? 3.060 2.836 7.286 1.00 92.06 189 SER A CA 1
ATOM 1500 C C . SER A 1 189 ? 2.587 4.292 7.389 1.00 92.06 189 SER A C 1
ATOM 1502 O O . SER A 1 189 ? 2.058 4.682 8.429 1.00 92.06 189 SER A O 1
ATOM 1504 N N . PRO A 1 190 ? 2.744 5.133 6.357 1.00 94.00 190 PRO A N 1
ATOM 1505 C CA . PRO A 1 190 ? 2.250 6.507 6.416 1.00 94.00 190 PRO A CA 1
ATOM 1506 C C . PRO A 1 190 ? 0.718 6.557 6.492 1.00 94.00 190 PRO A C 1
ATOM 1508 O O . PRO A 1 190 ? 0.164 7.423 7.174 1.00 94.00 190 PRO A O 1
ATOM 1511 N N . TYR A 1 191 ? 0.045 5.601 5.848 1.00 96.75 191 TYR A N 1
ATOM 1512 C CA . TYR A 1 191 ? -1.406 5.471 5.843 1.00 96.75 191 TYR A CA 1
ATOM 1513 C C . TYR A 1 191 ? -1.832 4.029 6.113 1.00 96.75 191 TYR A C 1
ATOM 1515 O O . TYR A 1 191 ? -1.135 3.075 5.755 1.00 96.75 191 TYR A O 1
ATOM 1523 N N . LEU A 1 192 ? -2.996 3.874 6.734 1.00 97.50 192 LEU A N 1
ATOM 1524 C CA . LEU A 1 192 ? -3.689 2.598 6.863 1.00 97.50 192 LEU A CA 1
ATOM 1525 C C . LEU A 1 192 ? -5.095 2.716 6.285 1.00 97.50 192 LEU A C 1
ATOM 1527 O O . LEU A 1 192 ? -5.793 3.695 6.545 1.00 97.50 192 LEU A O 1
ATOM 1531 N N . LEU A 1 193 ? -5.508 1.689 5.553 1.00 98.06 193 LEU A N 1
ATOM 1532 C CA . LEU A 1 193 ? -6.883 1.421 5.156 1.00 98.06 193 LEU A CA 1
ATOM 1533 C C . LEU A 1 193 ? -7.530 0.525 6.211 1.00 98.06 193 LEU A C 1
ATOM 1535 O O . LEU A 1 193 ? -6.940 -0.471 6.622 1.00 98.06 193 LEU A O 1
ATOM 1539 N N . LEU A 1 194 ? -8.749 0.858 6.605 1.00 98.31 194 LEU A N 1
ATOM 1540 C CA . LEU A 1 194 ? -9.654 0.005 7.354 1.00 98.31 194 LEU A CA 1
ATOM 1541 C C . LEU A 1 194 ? -10.788 -0.384 6.405 1.00 98.31 194 LEU A C 1
ATOM 1543 O O . LEU A 1 194 ? -11.628 0.444 6.058 1.00 98.31 194 LEU A O 1
ATOM 1547 N N . VAL A 1 195 ? -10.796 -1.637 5.962 1.00 98.12 195 VAL A N 1
ATOM 1548 C CA . VAL A 1 195 ? -11.776 -2.164 5.000 1.00 98.12 195 VAL A CA 1
ATOM 1549 C C . VAL A 1 195 ? -12.367 -3.463 5.522 1.00 98.12 195 VAL A C 1
ATOM 1551 O O . VAL A 1 195 ? -11.702 -4.204 6.253 1.00 98.12 195 VAL A O 1
ATOM 1554 N N . LYS A 1 196 ? -13.626 -3.735 5.180 1.00 97.44 196 LYS A N 1
ATOM 1555 C CA . LYS A 1 196 ? -14.276 -4.990 5.541 1.00 97.44 196 LYS A CA 1
ATOM 1556 C C . LYS A 1 196 ? -13.490 -6.157 4.947 1.00 97.44 196 LYS A C 1
ATOM 1558 O O . LYS A 1 196 ? -13.049 -6.101 3.799 1.00 97.44 196 LYS A O 1
ATOM 1563 N N . LYS A 1 197 ? -13.296 -7.219 5.729 1.00 97.44 197 LYS A N 1
ATOM 1564 C CA . LYS A 1 197 ? -12.420 -8.339 5.347 1.00 97.44 197 LYS A CA 1
ATOM 1565 C C . LYS A 1 197 ? -12.829 -8.992 4.022 1.00 97.44 197 LYS A C 1
ATOM 1567 O O . LYS A 1 197 ? -11.960 -9.349 3.232 1.00 97.44 197 LYS A O 1
ATOM 1572 N N . GLU A 1 198 ? -14.128 -9.140 3.784 1.00 96.75 198 GLU A N 1
ATOM 1573 C CA . GLU A 1 198 ? -14.669 -9.745 2.560 1.00 96.75 198 GLU A CA 1
ATOM 1574 C C . GLU A 1 198 ? -14.502 -8.863 1.314 1.00 96.75 198 GLU A C 1
ATOM 1576 O O . GLU A 1 198 ? -14.290 -9.391 0.224 1.00 96.75 198 GLU A O 1
ATOM 1581 N N . ASP A 1 199 ? -14.462 -7.539 1.486 1.00 97.00 199 ASP A N 1
ATOM 1582 C CA . ASP A 1 199 ? -14.367 -6.574 0.384 1.00 97.00 199 ASP A CA 1
ATOM 1583 C C . ASP A 1 199 ? -12.919 -6.220 0.019 1.00 97.00 199 ASP A C 1
ATOM 1585 O O . ASP A 1 199 ? -12.675 -5.545 -0.983 1.00 97.00 199 ASP A O 1
ATOM 1589 N N . LEU A 1 200 ? -11.937 -6.678 0.808 1.00 96.06 200 LEU A N 1
ATOM 1590 C CA . LEU A 1 200 ? -10.520 -6.333 0.653 1.00 96.06 200 LEU A CA 1
ATOM 1591 C C . LEU A 1 200 ? -10.021 -6.529 -0.785 1.00 96.06 200 LEU A C 1
ATOM 1593 O O . LEU A 1 200 ? -9.343 -5.665 -1.339 1.00 96.06 200 LEU A O 1
ATOM 1597 N N . LYS A 1 201 ? -10.329 -7.685 -1.381 1.00 95.19 201 LYS A N 1
ATOM 1598 C CA . LYS A 1 201 ? -9.866 -8.031 -2.728 1.00 95.19 201 LYS A CA 1
ATOM 1599 C C . LYS A 1 201 ? -10.499 -7.113 -3.775 1.00 95.19 201 LYS A C 1
ATOM 1601 O O . LYS A 1 201 ? -9.788 -6.522 -4.586 1.00 95.19 201 LYS A O 1
ATOM 1606 N N . GLU A 1 202 ? -11.822 -6.977 -3.727 1.00 96.81 202 GLU A N 1
ATOM 1607 C CA . GLU A 1 202 ? -12.578 -6.160 -4.675 1.00 96.81 202 GLU A CA 1
ATOM 1608 C C . GLU A 1 202 ? -12.166 -4.688 -4.596 1.00 96.81 202 GLU A C 1
ATOM 1610 O O . GLU A 1 202 ? -12.029 -4.039 -5.633 1.00 96.81 202 GLU A O 1
ATOM 1615 N N . PHE A 1 203 ? -11.907 -4.174 -3.388 1.00 97.38 203 PHE A N 1
ATOM 1616 C CA . PHE A 1 203 ? -11.464 -2.800 -3.162 1.00 97.38 203 PHE A CA 1
ATOM 1617 C C . PHE A 1 203 ? -10.261 -2.438 -4.044 1.00 97.38 203 PHE A C 1
ATOM 1619 O O . PHE A 1 203 ? -10.296 -1.430 -4.750 1.00 97.38 203 PHE A O 1
ATOM 1626 N N . PHE A 1 204 ? -9.228 -3.288 -4.070 1.00 94.25 204 PHE A N 1
ATOM 1627 C CA . PHE A 1 204 ? -8.036 -3.042 -4.884 1.00 94.25 204 PHE A CA 1
ATOM 1628 C C . PHE A 1 204 ? -8.233 -3.382 -6.367 1.00 94.25 204 PHE A C 1
ATOM 1630 O O . PHE A 1 204 ? -7.774 -2.624 -7.220 1.00 94.25 204 PHE A O 1
ATOM 1637 N N . GLU A 1 205 ? -8.916 -4.484 -6.701 1.00 92.88 205 GLU A N 1
ATOM 1638 C CA . GLU A 1 205 ? -9.123 -4.892 -8.103 1.00 92.88 205 GLU A CA 1
ATOM 1639 C C . GLU A 1 205 ? -9.976 -3.889 -8.890 1.00 92.88 205 GLU A C 1
ATOM 1641 O O . GLU A 1 205 ? -9.742 -3.672 -10.079 1.00 92.88 205 GLU A O 1
ATOM 1646 N N . THR A 1 206 ? -10.924 -3.232 -8.218 1.00 94.12 206 THR A N 1
ATOM 1647 C CA . THR A 1 206 ? -11.814 -2.224 -8.818 1.00 94.12 206 THR A CA 1
ATOM 1648 C C . THR A 1 206 ? -11.369 -0.783 -8.555 1.00 94.12 206 THR A C 1
ATOM 1650 O O . THR A 1 206 ? -12.063 0.150 -8.953 1.00 94.12 206 THR A O 1
ATOM 1653 N N . ARG A 1 207 ? -10.191 -0.588 -7.939 1.00 93.00 207 ARG A N 1
ATOM 1654 C CA . ARG A 1 207 ? -9.595 0.727 -7.630 1.00 93.00 207 ARG A CA 1
ATOM 1655 C C . ARG A 1 207 ? -10.535 1.646 -6.837 1.00 93.00 207 ARG A C 1
ATOM 1657 O O . ARG A 1 207 ? -10.642 2.836 -7.134 1.00 93.00 207 ARG A O 1
ATOM 1664 N N . LYS A 1 208 ? -11.228 1.096 -5.835 1.00 96.31 208 LYS A N 1
ATOM 1665 C CA . LYS A 1 208 ? -12.077 1.892 -4.942 1.00 96.31 208 LYS A CA 1
ATOM 1666 C C . LYS A 1 208 ? -11.226 2.879 -4.144 1.00 96.31 208 LYS A C 1
ATOM 1668 O O . LYS A 1 208 ? -10.067 2.625 -3.818 1.00 96.31 208 LYS A O 1
ATOM 1673 N N . VAL A 1 209 ? -11.845 4.001 -3.800 1.00 96.50 209 VAL A N 1
ATOM 1674 C CA . VAL A 1 209 ? -11.341 4.944 -2.799 1.00 96.50 209 VAL A CA 1
ATOM 1675 C C . VAL A 1 209 ? -12.197 4.823 -1.533 1.00 96.50 209 VAL A C 1
ATOM 1677 O O . VAL A 1 209 ? -13.370 4.460 -1.649 1.00 96.50 209 VAL A O 1
ATOM 1680 N N . PRO A 1 210 ? -11.650 5.098 -0.334 1.00 96.12 210 PRO A N 1
ATOM 1681 C CA . PRO A 1 210 ? -12.412 5.029 0.906 1.00 96.12 210 PRO A CA 1
ATOM 1682 C C . PRO A 1 210 ? -13.628 5.956 0.869 1.00 96.12 210 PRO A C 1
ATOM 1684 O O . PRO A 1 210 ? -13.504 7.137 0.545 1.00 96.12 210 PRO A O 1
ATOM 1687 N N . ASP A 1 211 ? -14.792 5.421 1.222 1.00 95.62 211 ASP A N 1
ATOM 1688 C CA . ASP A 1 211 ? -16.084 6.115 1.158 1.00 95.62 211 ASP A CA 1
ATOM 1689 C C . ASP A 1 211 ? -16.520 6.720 2.505 1.00 95.62 211 ASP A C 1
ATOM 1691 O O . ASP A 1 211 ? -17.483 7.481 2.562 1.00 95.62 211 ASP A O 1
ATOM 1695 N N . ASN A 1 212 ? -15.798 6.415 3.589 1.00 95.56 212 ASN A N 1
ATOM 1696 C CA . ASN A 1 212 ? -16.146 6.747 4.975 1.00 95.56 212 ASN A CA 1
ATOM 1697 C C . ASN A 1 212 ? -17.499 6.166 5.432 1.00 95.56 212 ASN A C 1
ATOM 1699 O O . ASN A 1 212 ? -18.149 6.699 6.340 1.00 95.56 212 ASN A O 1
ATOM 1703 N N . VAL A 1 213 ? -17.916 5.059 4.815 1.00 95.94 213 VAL A N 1
ATOM 1704 C CA . VAL A 1 213 ? -19.113 4.291 5.174 1.00 95.94 213 VAL A CA 1
ATOM 1705 C C . VAL A 1 213 ? -18.736 2.826 5.352 1.00 95.94 213 VAL A C 1
ATOM 1707 O O . VAL A 1 213 ? -18.823 2.293 6.455 1.00 95.94 213 VAL A O 1
ATOM 1710 N N . THR A 1 214 ? -18.266 2.181 4.288 1.00 96.19 214 THR A N 1
ATOM 1711 C CA . THR A 1 214 ? -17.849 0.774 4.290 1.00 96.19 214 THR A CA 1
ATOM 1712 C C . THR A 1 214 ? -16.339 0.622 4.445 1.00 96.19 214 THR A C 1
ATOM 1714 O O . THR A 1 214 ? -15.871 -0.413 4.926 1.00 96.19 214 THR A O 1
ATOM 1717 N N . SER A 1 215 ? -15.577 1.663 4.099 1.00 97.75 215 SER A N 1
ATOM 1718 C CA . SER A 1 215 ? -14.118 1.707 4.148 1.00 97.75 215 SER A CA 1
ATOM 1719 C C . SER A 1 215 ? -13.608 3.081 4.590 1.00 97.75 215 SER A C 1
ATOM 1721 O O . SER A 1 215 ? -14.163 4.125 4.252 1.00 97.75 215 SER A O 1
ATOM 1723 N N . PHE A 1 216 ? -12.525 3.084 5.360 1.00 97.69 216 PHE A N 1
ATOM 1724 C CA . PHE A 1 216 ? -11.953 4.276 5.986 1.00 97.69 216 PHE A CA 1
ATOM 1725 C C . PHE A 1 216 ? -10.445 4.275 5.805 1.00 97.69 216 PHE A C 1
ATOM 1727 O O . PHE A 1 216 ? -9.837 3.220 5.649 1.00 97.69 216 PHE A O 1
ATOM 1734 N N . TYR A 1 217 ? -9.810 5.436 5.900 1.00 96.69 217 TYR A N 1
ATOM 1735 C CA . TYR A 1 217 ? -8.356 5.509 5.971 1.00 96.69 217 TYR A CA 1
ATOM 1736 C C . TYR A 1 217 ? -7.917 6.452 7.082 1.00 96.69 217 TYR A C 1
ATOM 1738 O O . TYR A 1 217 ? -8.674 7.310 7.531 1.00 96.69 217 TYR A O 1
ATOM 1746 N N . ALA A 1 218 ? -6.675 6.290 7.516 1.00 96.94 218 ALA A N 1
ATOM 1747 C CA . ALA A 1 218 ? -6.059 7.165 8.492 1.00 96.94 218 ALA A CA 1
ATOM 1748 C C . ALA A 1 218 ? -4.596 7.399 8.132 1.00 96.94 218 ALA A C 1
ATOM 1750 O O . ALA A 1 218 ? -3.873 6.467 7.777 1.00 96.94 218 ALA A O 1
ATOM 1751 N N . GLN A 1 219 ? -4.155 8.645 8.270 1.00 96.88 219 GLN A N 1
ATOM 1752 C CA . GLN A 1 219 ? -2.742 8.998 8.241 1.00 96.88 219 GLN A CA 1
ATOM 1753 C C . GLN A 1 219 ? -2.138 8.806 9.633 1.00 96.88 219 GLN A C 1
ATOM 1755 O O . GLN A 1 219 ? -2.773 9.131 10.642 1.00 96.88 219 GLN A O 1
ATOM 1760 N N . LEU A 1 220 ? -0.901 8.319 9.701 1.00 96.38 220 LEU A N 1
ATOM 1761 C CA . LEU A 1 220 ? -0.166 8.276 10.958 1.00 96.38 220 LEU A CA 1
ATOM 1762 C C . LEU A 1 220 ? 0.105 9.699 11.459 1.00 96.38 220 LEU A C 1
ATOM 1764 O O . LEU A 1 220 ? 0.827 10.470 10.825 1.00 96.38 220 LEU A O 1
ATOM 1768 N N . ASN A 1 221 ? -0.385 10.026 12.652 1.00 96.12 221 ASN A N 1
ATOM 1769 C CA . ASN A 1 221 ? 0.095 11.197 13.373 1.00 96.12 221 ASN A CA 1
ATOM 1770 C C . ASN A 1 221 ? 1.461 10.876 13.996 1.00 96.12 221 ASN A C 1
ATOM 1772 O O . ASN A 1 221 ? 1.536 10.075 14.925 1.00 96.12 221 ASN A O 1
ATOM 1776 N N . GLN A 1 222 ? 2.533 11.505 13.513 1.00 91.38 222 GLN A N 1
ATOM 1777 C CA . GLN A 1 222 ? 3.898 11.232 13.982 1.00 91.38 222 GLN A CA 1
ATOM 1778 C C . GLN A 1 222 ? 4.175 11.712 15.418 1.00 91.38 222 GLN A C 1
ATOM 1780 O O . GLN A 1 222 ? 5.095 11.208 16.055 1.00 91.38 222 GLN A O 1
ATOM 1785 N N . THR A 1 223 ? 3.376 12.642 15.948 1.00 92.38 223 THR A N 1
ATOM 1786 C CA . THR A 1 223 ? 3.533 13.167 17.313 1.00 92.38 223 THR A CA 1
ATOM 1787 C C . THR A 1 223 ? 2.894 12.241 18.343 1.00 92.38 223 THR A C 1
ATOM 1789 O O . THR A 1 223 ? 3.525 11.879 19.331 1.00 92.38 223 THR A O 1
ATOM 1792 N N . SER A 1 224 ? 1.633 11.853 18.132 1.00 93.06 224 SER A N 1
ATOM 1793 C CA . SER A 1 224 ? 0.914 10.953 19.045 1.00 93.06 224 SER A CA 1
ATOM 1794 C C . SER A 1 224 ? 1.129 9.474 18.733 1.00 93.06 224 SER A C 1
ATOM 1796 O O . SER A 1 224 ? 0.776 8.630 19.555 1.00 93.06 224 SER A O 1
ATOM 1798 N N . TYR A 1 225 ? 1.689 9.161 17.563 1.00 93.62 225 TYR A N 1
ATOM 1799 C CA . TYR A 1 225 ? 1.873 7.809 17.040 1.00 93.62 225 TYR A CA 1
ATOM 1800 C C . TYR A 1 225 ? 0.553 7.030 16.947 1.00 93.62 225 TYR A C 1
ATOM 1802 O O . TYR A 1 225 ? 0.413 5.896 17.404 1.00 93.62 225 TYR A O 1
ATOM 1810 N N . THR A 1 226 ? -0.460 7.679 16.370 1.00 95.56 226 THR A N 1
ATOM 1811 C CA . THR A 1 226 ? -1.821 7.135 16.259 1.00 95.56 226 THR A CA 1
ATOM 1812 C C . THR A 1 226 ? -2.388 7.295 14.859 1.00 95.56 226 THR A C 1
ATOM 1814 O O . THR A 1 226 ? -2.229 8.353 14.252 1.00 95.56 226 THR A O 1
ATOM 1817 N N . TYR A 1 227 ? -3.150 6.297 14.428 1.00 97.38 227 TYR A N 1
ATOM 1818 C CA . TYR A 1 227 ? -4.076 6.364 13.303 1.00 97.38 227 TYR A CA 1
ATOM 1819 C C . TYR A 1 227 ? -5.477 6.661 13.847 1.00 97.38 227 TYR A C 1
ATOM 1821 O O . TYR A 1 227 ? -5.984 5.921 14.694 1.00 97.38 227 TYR A O 1
ATOM 1829 N N . ASP A 1 228 ? -6.079 7.766 13.411 1.00 96.50 228 ASP A N 1
ATOM 1830 C CA . ASP A 1 228 ? -7.445 8.162 13.771 1.00 96.50 228 ASP A CA 1
ATOM 1831 C C . ASP A 1 228 ? -8.346 7.958 12.552 1.00 96.50 228 ASP A C 1
ATOM 1833 O O . ASP A 1 228 ? -8.212 8.682 11.568 1.00 96.50 228 ASP A O 1
ATOM 1837 N N . PHE A 1 229 ? -9.230 6.960 12.611 1.00 96.75 229 PHE A N 1
ATOM 1838 C CA . PHE A 1 229 ? -10.162 6.633 11.523 1.00 96.75 229 PHE A CA 1
ATOM 1839 C C . PHE A 1 229 ? -11.442 7.478 11.579 1.00 96.75 229 PHE A C 1
ATOM 1841 O O . PHE A 1 229 ? -12.364 7.275 10.794 1.00 96.75 229 PHE A O 1
ATOM 1848 N N . GLY A 1 230 ? -11.514 8.438 12.506 1.00 94.00 230 GLY A N 1
ATOM 1849 C CA . GLY A 1 230 ? -12.642 9.345 12.618 1.00 94.00 230 GLY A CA 1
ATOM 1850 C C . GLY A 1 230 ? -13.880 8.671 13.206 1.00 94.00 230 GLY A C 1
ATOM 1851 O O . GLY A 1 230 ? -13.794 7.928 14.187 1.00 94.00 230 GLY A O 1
ATOM 1852 N N . ASN A 1 231 ? -15.046 9.018 12.657 1.00 95.44 231 ASN A N 1
ATOM 1853 C CA . ASN A 1 231 ? -16.345 8.569 13.145 1.00 95.44 231 ASN A CA 1
ATOM 1854 C C . ASN A 1 231 ? -16.878 7.402 12.307 1.00 95.44 231 ASN A C 1
ATOM 1856 O O . ASN A 1 231 ? -17.318 7.602 11.181 1.00 95.44 231 ASN A O 1
ATOM 1860 N N . LEU A 1 232 ? -16.916 6.213 12.900 1.00 97.00 232 LEU A N 1
ATOM 1861 C CA . LEU A 1 232 ? -17.410 4.980 12.289 1.00 97.00 232 LEU A CA 1
ATOM 1862 C C . LEU A 1 232 ? -18.909 4.758 12.565 1.00 97.00 232 LEU A C 1
ATOM 1864 O O . LEU A 1 232 ? -19.438 3.682 12.296 1.00 97.00 232 LEU A O 1
ATOM 1868 N N . ALA A 1 233 ? -19.628 5.741 13.118 1.00 95.62 233 ALA A N 1
ATOM 1869 C CA . ALA A 1 233 ? -21.070 5.608 13.333 1.00 95.62 233 ALA A CA 1
ATOM 1870 C C . ALA A 1 233 ? -21.815 5.396 12.005 1.00 95.62 233 ALA A C 1
ATOM 1872 O O . ALA A 1 233 ? -22.789 4.650 11.971 1.00 95.62 233 ALA A O 1
ATOM 1873 N N . THR A 1 234 ? -21.319 5.990 10.912 1.00 94.69 234 THR A N 1
ATOM 1874 C CA . THR A 1 234 ? -21.832 5.783 9.548 1.00 94.69 234 THR A CA 1
ATOM 1875 C C . THR A 1 234 ? -21.782 4.314 9.145 1.00 94.69 234 THR A C 1
ATOM 1877 O O . THR A 1 234 ? -22.788 3.786 8.689 1.00 94.69 234 THR A O 1
ATOM 1880 N N . MET A 1 235 ? -20.663 3.632 9.402 1.00 96.56 235 MET A N 1
ATOM 1881 C CA . MET A 1 235 ? -20.500 2.194 9.168 1.00 96.56 235 MET A CA 1
ATOM 1882 C C . MET A 1 235 ? -21.522 1.368 9.950 1.00 96.56 235 MET A C 1
ATOM 1884 O O . MET A 1 235 ? -22.186 0.498 9.394 1.00 96.56 235 MET A O 1
ATOM 1888 N N . ILE A 1 236 ? -21.650 1.633 11.253 1.00 95.62 236 ILE A N 1
ATOM 1889 C CA . ILE A 1 236 ? -22.530 0.858 12.136 1.00 95.62 236 ILE A CA 1
ATOM 1890 C C . ILE A 1 236 ? -23.997 1.047 11.734 1.00 95.62 236 ILE A C 1
ATOM 1892 O O . ILE A 1 236 ? -24.739 0.069 11.656 1.00 95.62 236 ILE A O 1
ATOM 1896 N N . ASN A 1 237 ? -24.407 2.286 11.453 1.00 93.94 237 ASN A N 1
ATOM 1897 C CA . ASN A 1 237 ? -25.768 2.588 11.018 1.00 93.94 237 ASN A CA 1
ATOM 1898 C C . ASN A 1 237 ? -26.063 1.973 9.642 1.00 93.94 237 ASN A C 1
ATOM 1900 O O . ASN A 1 237 ? -27.099 1.334 9.495 1.00 93.94 237 ASN A O 1
ATOM 1904 N N . HIS A 1 238 ? -25.129 2.065 8.690 1.00 95.31 238 HIS A N 1
ATOM 1905 C CA . HIS A 1 238 ? -25.263 1.463 7.362 1.00 95.31 238 HIS A CA 1
ATOM 1906 C C . HIS A 1 238 ? -25.500 -0.051 7.434 1.00 95.31 238 HIS A C 1
ATOM 1908 O O . HIS A 1 238 ? -26.502 -0.540 6.923 1.00 95.31 238 HIS A O 1
ATOM 1914 N N . TYR A 1 239 ? -24.658 -0.803 8.154 1.00 95.06 239 TYR A N 1
ATOM 1915 C CA . TYR A 1 239 ? -24.867 -2.251 8.267 1.00 95.06 239 TYR A CA 1
ATOM 1916 C C . TYR A 1 239 ? -26.079 -2.632 9.107 1.00 95.06 239 TYR A C 1
ATOM 1918 O O . TYR A 1 239 ? -26.622 -3.718 8.915 1.00 95.06 239 TYR A O 1
ATOM 1926 N N . LYS A 1 240 ? -26.502 -1.789 10.049 1.00 93.19 240 LYS A N 1
ATOM 1927 C CA . LYS A 1 240 ? -27.754 -2.007 10.771 1.00 93.19 240 LYS A CA 1
ATOM 1928 C C . LYS A 1 240 ? -28.945 -1.873 9.819 1.00 93.19 240 LYS A C 1
ATOM 1930 O O . LYS A 1 240 ? -29.828 -2.724 9.854 1.00 93.19 240 LYS A O 1
ATOM 1935 N N . GLU A 1 241 ? -28.966 -0.841 8.978 1.00 92.69 241 GLU A N 1
ATOM 1936 C CA . GLU A 1 241 ? -30.002 -0.630 7.959 1.00 92.69 241 GLU A CA 1
ATOM 1937 C C . GLU A 1 241 ? -30.037 -1.786 6.949 1.00 92.69 241 GLU A C 1
ATOM 1939 O O . GLU A 1 241 ? -31.095 -2.381 6.752 1.00 92.69 241 GLU A O 1
ATOM 1944 N N . ASP A 1 242 ? -28.878 -2.194 6.426 1.00 93.31 242 ASP A N 1
ATOM 1945 C CA . ASP A 1 242 ? -28.750 -3.316 5.482 1.00 93.31 242 ASP A CA 1
ATOM 1946 C C . ASP A 1 242 ? -29.149 -4.680 6.081 1.00 93.31 242 ASP A C 1
ATOM 1948 O O . ASP A 1 242 ? -29.426 -5.630 5.350 1.00 93.31 242 ASP A O 1
ATOM 1952 N N . ASN A 1 243 ? -29.171 -4.804 7.412 1.00 92.44 243 ASN A N 1
ATOM 1953 C CA . ASN A 1 243 ? -29.558 -6.021 8.133 1.00 92.44 243 ASN A CA 1
ATOM 1954 C C . ASN A 1 243 ? -30.939 -5.906 8.810 1.00 92.44 243 ASN A C 1
ATOM 1956 O O . ASN A 1 243 ? -31.162 -6.524 9.856 1.00 92.44 243 ASN A O 1
ATOM 1960 N N . ASP A 1 244 ? -31.868 -5.129 8.246 1.00 91.12 244 ASP A N 1
ATOM 1961 C CA . ASP A 1 244 ? -33.241 -4.960 8.756 1.00 91.12 244 ASP A CA 1
ATOM 1962 C C . ASP A 1 244 ? -33.293 -4.498 10.225 1.00 91.12 244 ASP A C 1
ATOM 1964 O O . ASP A 1 244 ? -34.102 -4.960 11.035 1.00 91.12 244 ASP A O 1
ATOM 1968 N N . GLY A 1 245 ? -32.372 -3.616 10.611 1.00 87.19 245 GLY A N 1
ATOM 1969 C CA . GLY A 1 245 ? -32.253 -3.101 11.972 1.00 87.19 245 GLY A CA 1
ATOM 1970 C C . GLY A 1 245 ? -31.462 -3.993 12.933 1.00 87.19 245 GLY A C 1
ATOM 1971 O O . GLY A 1 245 ? -31.234 -3.575 14.070 1.00 87.19 245 GLY A O 1
ATOM 1972 N N . LYS A 1 246 ? -31.028 -5.188 12.510 1.00 90.19 246 LYS A N 1
ATOM 1973 C CA . LYS A 1 246 ? -30.276 -6.129 13.354 1.00 90.19 246 LYS A CA 1
ATOM 1974 C C . LYS A 1 246 ? -28.797 -5.779 13.397 1.00 90.19 246 LYS A C 1
ATOM 1976 O O . LYS A 1 246 ? -28.181 -5.455 12.385 1.00 90.19 246 LYS A O 1
ATOM 1981 N N . VAL A 1 247 ? -28.211 -5.920 14.578 1.00 92.12 247 VAL A N 1
ATOM 1982 C CA . VAL A 1 247 ? -26.787 -5.674 14.801 1.00 92.12 247 VAL A CA 1
ATOM 1983 C C . VAL A 1 247 ? -26.015 -6.984 14.676 1.00 92.12 247 VAL A C 1
ATOM 1985 O O . VAL A 1 247 ? -26.439 -8.019 15.182 1.00 92.12 247 VAL A O 1
ATOM 1988 N N . LYS A 1 248 ? -24.867 -6.942 14.000 1.00 94.12 248 LYS A N 1
ATOM 1989 C CA . LYS A 1 248 ? -23.943 -8.072 13.862 1.00 94.12 248 LYS A CA 1
ATOM 1990 C C . LYS A 1 248 ? -22.524 -7.604 14.122 1.00 94.12 248 LYS A C 1
ATOM 1992 O O . LYS A 1 248 ? -22.206 -6.441 13.879 1.00 94.12 248 LYS A O 1
ATOM 1997 N N . ASP A 1 249 ? -21.678 -8.518 14.575 1.00 96.62 249 ASP A N 1
ATOM 1998 C CA . ASP A 1 249 ? -20.250 -8.247 14.664 1.00 96.62 249 ASP A CA 1
ATOM 1999 C C . ASP A 1 249 ? -19.673 -8.069 13.261 1.00 96.62 249 ASP A C 1
ATOM 2001 O O . ASP A 1 249 ? -20.079 -8.744 12.311 1.00 96.62 249 ASP A O 1
ATOM 2005 N N . LEU A 1 250 ? -18.737 -7.133 13.129 1.00 96.69 250 LEU A N 1
ATOM 2006 C CA . LEU A 1 250 ? -18.133 -6.792 11.847 1.00 96.69 250 LEU A CA 1
ATOM 2007 C C . LEU A 1 250 ? -16.640 -7.077 11.882 1.00 96.69 250 LEU A C 1
ATOM 2009 O O . LEU A 1 250 ? -15.934 -6.612 12.777 1.00 96.69 250 LEU A O 1
ATOM 2013 N N . THR A 1 251 ? -16.155 -7.792 10.872 1.00 98.12 251 THR A N 1
ATOM 2014 C CA . THR A 1 251 ? -14.735 -8.102 10.716 1.00 98.12 251 THR A CA 1
ATOM 2015 C C . THR A 1 251 ? -14.111 -7.218 9.648 1.00 98.12 251 THR A C 1
ATOM 2017 O O . THR A 1 251 ? -14.465 -7.265 8.467 1.00 98.12 251 THR A O 1
ATOM 2020 N N . TYR A 1 252 ? -13.136 -6.434 10.076 1.00 98.06 252 TYR A N 1
ATOM 2021 C CA . TYR A 1 252 ? -12.369 -5.508 9.265 1.00 98.06 252 TYR A CA 1
ATOM 2022 C C . TYR A 1 252 ? -10.887 -5.866 9.294 1.00 98.06 252 TYR A C 1
ATOM 2024 O O . TYR A 1 252 ? -10.425 -6.614 10.152 1.00 98.06 252 TYR A O 1
ATOM 2032 N N . VAL A 1 253 ? -10.126 -5.320 8.355 1.00 97.56 253 VAL A N 1
ATOM 2033 C CA . VAL A 1 253 ? -8.675 -5.486 8.282 1.00 97.56 253 VAL A CA 1
ATOM 2034 C C . VAL A 1 253 ? -7.991 -4.133 8.144 1.00 97.56 253 VAL A C 1
ATOM 2036 O O . VAL A 1 253 ? -8.472 -3.249 7.435 1.00 97.56 253 VAL A O 1
ATOM 2039 N N . LEU A 1 254 ? -6.861 -3.983 8.833 1.00 97.62 254 LEU A N 1
ATOM 2040 C CA . LEU A 1 254 ? -5.968 -2.836 8.728 1.00 97.62 254 LEU A CA 1
ATOM 2041 C C . LEU A 1 254 ? -4.850 -3.141 7.729 1.00 97.62 254 LEU A C 1
ATOM 2043 O O . LEU A 1 254 ? -4.059 -4.066 7.935 1.00 97.62 254 LEU A O 1
ATOM 2047 N N . VAL A 1 255 ? -4.773 -2.344 6.665 1.00 97.19 255 VAL A N 1
ATOM 2048 C CA . VAL A 1 255 ? -3.905 -2.601 5.508 1.00 97.19 255 VAL A CA 1
ATOM 2049 C C . VAL A 1 255 ? -3.021 -1.382 5.218 1.00 97.19 255 VAL A C 1
ATOM 2051 O O . VAL A 1 255 ? -3.552 -0.285 5.059 1.00 97.19 255 VAL A O 1
ATOM 2054 N N . PRO A 1 256 ? -1.686 -1.534 5.122 1.00 96.75 256 PRO A N 1
ATOM 2055 C CA . PRO A 1 256 ? -0.784 -0.505 4.608 1.00 96.75 256 PRO A CA 1
ATOM 2056 C C . PRO A 1 256 ? -1.129 -0.117 3.183 1.00 96.75 256 PRO A C 1
ATOM 2058 O O . PRO A 1 256 ? -1.188 -0.982 2.303 1.00 96.75 256 PRO A O 1
ATOM 2061 N N . ILE A 1 257 ? -1.288 1.179 2.953 1.00 96.06 257 ILE A N 1
ATOM 2062 C CA . ILE A 1 257 ? -1.610 1.713 1.636 1.00 96.06 257 ILE A CA 1
ATOM 2063 C C . ILE A 1 257 ? -0.774 2.945 1.308 1.00 96.06 257 ILE A C 1
ATOM 2065 O O . ILE A 1 257 ? -0.449 3.741 2.187 1.00 96.06 257 ILE A O 1
ATOM 2069 N N . ASP A 1 258 ? -0.517 3.115 0.018 1.00 94.81 258 ASP A N 1
ATOM 2070 C CA . ASP A 1 258 ? -0.126 4.389 -0.571 1.00 94.81 258 ASP A CA 1
ATOM 2071 C C . ASP A 1 258 ? -1.391 5.101 -1.077 1.00 94.81 258 ASP A C 1
ATOM 2073 O O . ASP A 1 258 ? -2.322 4.457 -1.572 1.00 94.81 258 ASP A O 1
ATOM 2077 N N . VAL A 1 259 ? -1.435 6.429 -0.959 1.00 95.12 259 VAL A N 1
ATOM 2078 C CA . VAL A 1 259 ? -2.560 7.252 -1.429 1.00 95.12 259 VAL A CA 1
ATOM 2079 C C . VAL A 1 259 ? -2.071 8.345 -2.364 1.00 95.12 259 VAL A C 1
ATOM 2081 O O . VAL A 1 259 ? -1.054 8.989 -2.106 1.00 95.12 259 VAL A O 1
ATOM 2084 N N . GLU A 1 260 ? -2.832 8.598 -3.422 1.00 94.50 260 GLU A N 1
ATOM 2085 C CA . GLU A 1 260 ? -2.714 9.825 -4.205 1.00 94.50 260 GLU A CA 1
ATOM 2086 C C . GLU A 1 260 ? -3.749 10.830 -3.715 1.00 94.50 260 GLU A C 1
ATOM 2088 O O . GLU A 1 260 ? -4.933 10.509 -3.589 1.00 94.50 260 GLU A O 1
ATOM 2093 N N . ILE A 1 261 ? -3.299 12.053 -3.441 1.00 91.94 261 ILE A N 1
ATOM 2094 C CA . ILE A 1 261 ? -4.145 13.147 -2.972 1.00 91.94 261 ILE A CA 1
ATOM 2095 C C . ILE A 1 261 ? -4.064 14.276 -3.989 1.00 91.94 261 ILE A C 1
ATOM 2097 O O . ILE A 1 261 ? -2.980 14.771 -4.294 1.00 91.94 261 ILE A O 1
ATOM 2101 N N . SER A 1 262 ? -5.224 14.711 -4.468 1.00 92.00 262 SER A N 1
ATOM 2102 C CA . SER A 1 262 ? -5.368 15.897 -5.306 1.00 92.00 262 SER A CA 1
ATOM 2103 C C . SER A 1 262 ? -6.173 16.959 -4.570 1.00 92.00 26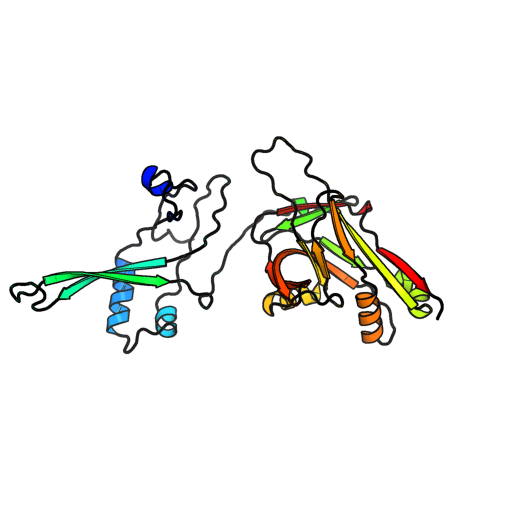2 SER A C 1
ATOM 2105 O O . SER A 1 262 ? -7.094 16.653 -3.816 1.00 92.00 262 SER A O 1
ATOM 2107 N N . THR A 1 263 ? -5.850 18.228 -4.798 1.00 92.44 263 THR A N 1
ATOM 2108 C CA . THR A 1 263 ? -6.627 19.337 -4.241 1.00 92.44 263 THR A CA 1
ATOM 2109 C C . THR A 1 263 ? -7.758 19.686 -5.198 1.00 92.44 263 THR A C 1
ATOM 2111 O O . THR A 1 263 ? -7.516 20.221 -6.278 1.00 92.44 263 THR A O 1
ATOM 2114 N N . ILE A 1 264 ? -8.997 19.421 -4.791 1.00 85.88 264 ILE A N 1
ATOM 2115 C CA . ILE A 1 264 ? -10.207 19.780 -5.534 1.00 85.88 264 ILE A CA 1
ATOM 2116 C C . ILE A 1 264 ? -10.974 20.787 -4.679 1.00 85.88 264 ILE A C 1
ATOM 2118 O O . ILE A 1 264 ? -11.242 20.536 -3.508 1.00 85.88 264 ILE A O 1
ATOM 2122 N N . ASN A 1 265 ? -11.300 21.957 -5.237 1.00 88.44 265 ASN A N 1
ATOM 2123 C CA . ASN A 1 265 ? -11.992 23.037 -4.516 1.00 88.44 265 ASN A CA 1
ATOM 2124 C C . ASN A 1 265 ? -11.319 23.415 -3.177 1.00 88.44 265 ASN A C 1
ATOM 2126 O O . ASN A 1 265 ? -11.987 23.564 -2.155 1.00 88.44 265 ASN A O 1
ATOM 2130 N N . ASN A 1 266 ? -9.986 23.542 -3.171 1.00 86.62 266 ASN A N 1
ATOM 2131 C CA . ASN A 1 266 ? -9.175 23.817 -1.973 1.00 86.62 266 ASN A CA 1
ATOM 2132 C C . ASN A 1 266 ? -9.271 22.761 -0.856 1.00 86.62 266 ASN A C 1
ATOM 2134 O O . ASN A 1 266 ? -8.842 23.029 0.265 1.00 86.62 266 ASN A O 1
ATOM 2138 N N . GLN A 1 267 ? -9.785 21.567 -1.150 1.00 84.88 267 GLN A N 1
ATOM 2139 C CA . GLN A 1 267 ? -9.828 20.455 -0.208 1.00 84.88 267 GLN A CA 1
ATOM 2140 C C . GLN A 1 267 ? -8.994 19.285 -0.735 1.00 84.88 267 GLN A C 1
ATOM 2142 O O . GLN A 1 267 ? -9.131 18.922 -1.908 1.00 84.88 267 GLN A O 1
ATOM 2147 N N . PRO A 1 268 ? -8.120 18.691 0.095 1.00 86.19 268 PRO A N 1
ATOM 2148 C CA . PRO A 1 268 ? -7.429 17.469 -0.279 1.00 86.1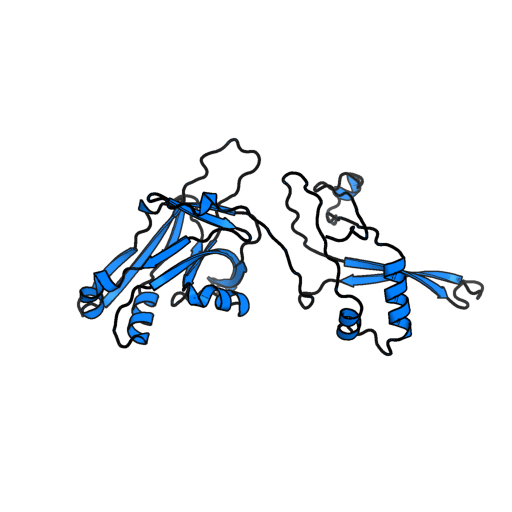9 268 PRO A CA 1
ATOM 2149 C C . PRO A 1 268 ? -8.454 16.339 -0.404 1.00 86.19 268 PRO A C 1
ATOM 2151 O O . PRO A 1 268 ? -9.227 16.081 0.517 1.00 86.19 268 PRO A O 1
ATOM 2154 N N . GLN A 1 269 ? -8.458 15.668 -1.548 1.00 88.56 269 GLN A N 1
ATOM 2155 C CA . GLN A 1 269 ? -9.287 14.502 -1.819 1.00 88.56 269 GLN A CA 1
ATOM 2156 C C . GLN A 1 269 ? -8.399 13.361 -2.298 1.00 88.56 269 GLN A C 1
ATOM 2158 O O . GLN A 1 269 ? -7.505 13.566 -3.121 1.00 88.56 269 GLN A O 1
ATOM 2163 N N . ILE A 1 270 ? -8.640 12.157 -1.779 1.00 92.19 270 ILE A N 1
ATOM 2164 C CA . ILE A 1 270 ? -7.973 10.957 -2.283 1.00 92.19 270 ILE A CA 1
ATOM 2165 C C . ILE A 1 270 ? -8.521 10.646 -3.672 1.00 92.19 270 ILE A C 1
ATOM 2167 O O . ILE A 1 270 ? -9.730 10.512 -3.846 1.00 92.19 270 ILE A O 1
ATOM 2171 N N . THR A 1 271 ? -7.625 10.503 -4.643 1.00 93.12 271 THR A N 1
ATOM 2172 C CA . THR A 1 271 ? -7.963 10.129 -6.022 1.00 93.12 271 THR A CA 1
ATOM 2173 C C . THR A 1 271 ? -7.622 8.682 -6.342 1.00 93.12 271 THR A C 1
ATOM 2175 O O . THR A 1 271 ? -8.241 8.102 -7.229 1.00 93.12 271 THR A O 1
ATOM 2178 N N . ALA A 1 272 ? -6.674 8.083 -5.617 1.00 94.38 272 ALA A N 1
ATOM 2179 C CA . ALA A 1 272 ? -6.321 6.679 -5.779 1.00 94.38 272 ALA A CA 1
ATOM 2180 C C . ALA A 1 272 ? -5.732 6.087 -4.496 1.00 94.38 272 ALA A C 1
ATOM 2182 O O . ALA A 1 272 ? -5.130 6.791 -3.681 1.00 94.38 272 ALA A O 1
ATOM 2183 N N . VAL A 1 273 ? -5.890 4.773 -4.349 1.00 95.50 273 VAL A N 1
ATOM 2184 C CA . VAL A 1 273 ? -5.311 3.974 -3.268 1.00 95.50 273 VAL A CA 1
ATOM 2185 C C . VAL A 1 273 ? -4.609 2.762 -3.863 1.00 95.50 273 VAL A C 1
ATOM 2187 O O . VAL A 1 273 ? -5.170 2.060 -4.705 1.00 95.50 273 VAL A O 1
ATOM 2190 N N . TYR A 1 274 ? -3.396 2.491 -3.392 1.00 92.62 274 TYR A N 1
ATOM 2191 C CA . TYR A 1 274 ? -2.586 1.358 -3.826 1.00 92.62 274 TYR A CA 1
ATOM 2192 C C . TYR A 1 274 ? -2.091 0.558 -2.628 1.00 92.62 274 TYR A C 1
ATOM 2194 O O . TYR A 1 274 ? -1.950 1.076 -1.521 1.00 92.62 274 TYR A O 1
ATOM 2202 N N . ASN A 1 275 ? -1.786 -0.719 -2.855 1.00 91.12 275 ASN A N 1
ATOM 2203 C CA . ASN A 1 275 ? -1.045 -1.502 -1.873 1.00 91.12 275 ASN A CA 1
ATOM 2204 C C . ASN A 1 275 ? 0.317 -0.846 -1.614 1.00 91.12 275 ASN A C 1
ATOM 2206 O O . ASN A 1 275 ? 1.022 -0.521 -2.568 1.00 91.12 275 ASN A O 1
ATOM 2210 N N . GLN A 1 276 ? 0.709 -0.718 -0.344 1.00 91.69 276 GLN A N 1
ATOM 2211 C CA . GLN A 1 276 ? 2.030 -0.199 0.007 1.00 91.69 276 GLN A CA 1
ATOM 2212 C C . GLN A 1 276 ? 3.123 -1.155 -0.493 1.00 91.69 276 GLN A C 1
ATOM 2214 O O . GLN A 1 276 ? 3.254 -2.278 0.007 1.00 91.69 276 GLN A O 1
ATOM 2219 N N . MET A 1 277 ? 3.927 -0.709 -1.462 1.00 87.81 277 MET A N 1
ATOM 2220 C CA . MET A 1 277 ? 5.016 -1.523 -2.028 1.00 87.81 277 MET A CA 1
ATOM 2221 C C . MET A 1 277 ? 6.379 -1.241 -1.388 1.00 87.81 277 MET A C 1
ATOM 2223 O O . MET A 1 277 ? 7.246 -2.117 -1.358 1.00 87.81 277 MET A O 1
ATOM 2227 N N . THR A 1 278 ? 6.556 -0.048 -0.820 1.00 87.44 278 THR A N 1
ATOM 2228 C CA . THR A 1 278 ? 7.709 0.290 0.026 1.00 87.44 278 THR A CA 1
ATOM 2229 C C . THR A 1 278 ? 7.644 -0.505 1.329 1.00 87.44 278 THR A C 1
ATOM 2231 O O . THR A 1 278 ? 6.584 -0.525 1.954 1.00 87.44 278 THR A O 1
ATOM 2234 N N . PRO A 1 279 ? 8.731 -1.147 1.790 1.00 88.25 279 PRO A N 1
ATOM 2235 C CA . PRO A 1 279 ? 8.669 -1.892 3.034 1.00 88.25 279 PRO A CA 1
ATOM 2236 C C . PRO A 1 279 ? 8.423 -0.993 4.233 1.00 88.25 279 PRO A C 1
ATOM 2238 O O . PRO A 1 279 ? 9.234 -0.125 4.558 1.00 88.25 279 PRO A O 1
ATOM 2241 N N . THR A 1 280 ? 7.333 -1.276 4.930 1.00 90.81 280 THR A N 1
ATOM 2242 C CA . THR A 1 280 ? 7.008 -0.657 6.208 1.00 90.81 280 THR A CA 1
ATOM 2243 C C . THR A 1 280 ? 6.732 -1.735 7.241 1.00 90.81 280 THR A C 1
ATOM 2245 O O . THR A 1 280 ? 6.302 -2.848 6.924 1.00 90.81 280 THR A O 1
ATOM 2248 N N . GLY A 1 281 ? 6.967 -1.402 8.501 1.00 91.38 281 GLY A N 1
ATOM 2249 C CA . GLY A 1 281 ? 6.713 -2.273 9.637 1.00 91.38 281 GLY A CA 1
ATOM 2250 C C . GLY A 1 281 ? 6.131 -1.444 10.763 1.00 91.38 281 GLY A C 1
ATOM 2251 O O . GLY A 1 281 ? 6.599 -0.348 11.044 1.00 91.38 281 GLY A O 1
ATOM 2252 N N . THR A 1 282 ? 5.062 -1.918 11.384 1.00 91.69 282 THR A N 1
ATOM 2253 C CA . THR A 1 282 ? 4.417 -1.198 12.480 1.00 91.69 282 THR A CA 1
ATOM 2254 C C . THR A 1 282 ? 3.951 -2.189 13.524 1.00 91.69 282 THR A C 1
ATOM 2256 O O . THR A 1 282 ? 3.252 -3.150 13.211 1.00 91.69 282 THR A O 1
ATOM 2259 N N . THR A 1 283 ? 4.317 -1.936 14.777 1.00 93.50 283 THR A N 1
ATOM 2260 C CA . THR A 1 283 ? 3.721 -2.632 15.919 1.00 93.50 283 THR A CA 1
ATOM 2261 C C . THR A 1 283 ? 2.551 -1.799 16.418 1.00 93.50 283 THR A C 1
ATOM 2263 O O . THR A 1 283 ? 2.730 -0.624 16.741 1.00 93.50 283 THR A O 1
ATOM 2266 N N . LEU A 1 284 ? 1.362 -2.385 16.473 1.00 94.94 284 LEU A N 1
ATOM 2267 C CA . LEU A 1 284 ? 0.153 -1.745 16.973 1.00 94.94 284 LEU A CA 1
ATOM 2268 C C . LEU A 1 284 ? -0.180 -2.254 18.373 1.00 94.94 284 LEU A C 1
ATOM 2270 O O . LEU A 1 284 ? -0.067 -3.445 18.647 1.00 94.94 284 LEU A O 1
ATOM 2274 N N . LEU A 1 285 ? -0.627 -1.358 19.248 1.00 94.75 285 LEU A N 1
ATOM 2275 C CA . LEU A 1 285 ? -0.984 -1.671 20.630 1.00 94.75 285 LEU A CA 1
ATOM 2276 C C . LEU A 1 285 ? -2.452 -2.079 20.738 1.00 94.75 285 LEU A C 1
ATOM 2278 O O . LEU A 1 285 ? -3.333 -1.220 20.666 1.00 94.75 285 LEU A O 1
ATOM 2282 N N . LYS A 1 286 ? -2.719 -3.360 21.009 1.00 92.88 286 LYS A N 1
ATOM 2283 C CA . LYS A 1 286 ? -4.078 -3.882 21.230 1.00 92.88 286 LYS A CA 1
ATOM 2284 C C . LYS A 1 286 ? -4.743 -3.235 22.442 1.00 92.88 286 LYS A C 1
ATOM 2286 O O . LYS A 1 286 ? -5.898 -2.834 22.380 1.00 92.88 286 LYS A O 1
ATOM 2291 N N . THR A 1 287 ? -3.983 -3.014 23.514 1.00 88.19 287 THR A N 1
ATOM 2292 C CA . THR A 1 287 ? -4.472 -2.385 24.759 1.00 88.19 287 THR A CA 1
ATOM 2293 C C . THR A 1 287 ? -5.038 -0.972 24.567 1.00 88.19 287 THR A C 1
ATOM 2295 O O . THR A 1 287 ? -5.812 -0.488 25.401 1.00 88.19 287 THR A O 1
ATOM 2298 N N . LYS A 1 288 ? -4.671 -0.301 23.467 1.00 86.38 288 LYS A N 1
ATOM 2299 C CA . LYS A 1 288 ? -5.135 1.041 23.095 1.00 86.38 288 LYS A CA 1
ATOM 2300 C C . LYS A 1 288 ? -6.058 1.056 21.870 1.00 86.38 288 LYS A C 1
ATOM 2302 O O . LYS A 1 288 ? -6.476 2.140 21.473 1.00 86.38 288 LYS A O 1
ATOM 2307 N N . MET A 1 289 ? -6.394 -0.099 21.293 1.00 89.75 289 MET A N 1
ATOM 2308 C CA . MET A 1 289 ? -7.419 -0.210 20.252 1.00 89.75 289 MET A CA 1
ATOM 2309 C C . MET A 1 289 ? -8.792 -0.219 20.914 1.00 89.75 289 MET A C 1
ATOM 2311 O O . MET A 1 289 ? -9.266 -1.247 21.389 1.00 89.75 289 MET A O 1
ATOM 2315 N N . LYS A 1 290 ? -9.411 0.957 21.002 1.00 87.19 290 LYS A N 1
ATOM 2316 C CA . LYS A 1 290 ? -10.732 1.130 21.611 1.00 87.19 290 LYS A CA 1
ATOM 2317 C C . LYS A 1 290 ? -11.611 1.970 20.700 1.00 87.19 290 LYS A C 1
ATOM 2319 O O . LYS A 1 290 ? -11.114 2.831 19.971 1.00 87.19 290 LYS A O 1
ATOM 2324 N N . MET A 1 291 ? -12.911 1.696 20.756 1.00 92.94 291 MET A N 1
ATOM 2325 C CA . MET A 1 291 ? -13.929 2.470 20.062 1.00 92.94 291 MET A CA 1
ATOM 2326 C C . MET A 1 291 ? -14.836 3.156 21.083 1.00 92.94 291 MET A C 1
ATOM 2328 O O . MET A 1 291 ? -15.533 2.485 21.844 1.00 92.94 291 MET A O 1
ATOM 2332 N N . ASP A 1 292 ? -14.825 4.487 21.093 1.00 92.81 292 ASP A N 1
ATOM 2333 C CA . ASP A 1 292 ? -15.655 5.286 21.995 1.00 92.81 292 ASP A CA 1
ATOM 2334 C C . ASP A 1 292 ? -17.014 5.558 21.344 1.00 92.81 292 ASP A C 1
ATOM 2336 O O . ASP A 1 292 ? -17.077 6.157 20.268 1.00 92.81 292 ASP A O 1
ATOM 2340 N N . LEU A 1 293 ? -18.101 5.137 21.997 1.00 93.38 293 LEU A N 1
ATOM 2341 C CA . LEU A 1 293 ? -19.470 5.292 21.496 1.00 93.38 293 LEU A CA 1
ATOM 2342 C C . LEU A 1 293 ? -20.220 6.400 22.249 1.00 93.38 293 LEU A C 1
ATOM 2344 O O . LEU A 1 293 ? -20.270 6.388 23.481 1.00 93.38 293 LEU A O 1
ATOM 2348 N N . VAL A 1 294 ? -20.864 7.313 21.517 1.00 93.12 294 VAL A N 1
ATOM 2349 C CA . VAL A 1 294 ? -21.742 8.358 22.072 1.00 93.12 294 VAL A CA 1
ATOM 2350 C C . VAL A 1 294 ? -23.140 8.228 21.485 1.00 93.12 294 VAL A C 1
ATOM 2352 O O . VAL A 1 294 ? -23.332 8.282 20.268 1.00 93.12 294 VAL A O 1
ATOM 2355 N N . PHE A 1 295 ? -24.118 8.111 22.377 1.00 92.38 295 PHE A N 1
ATOM 2356 C CA . PHE A 1 295 ? -25.527 7.935 22.047 1.00 92.38 295 PHE A CA 1
ATOM 2357 C C . PHE A 1 295 ? -26.347 9.159 22.455 1.00 92.38 295 PHE A C 1
ATOM 2359 O O . PHE A 1 295 ? -26.021 9.832 23.436 1.00 92.38 295 PHE A O 1
ATOM 2366 N N . SER A 1 296 ? -27.437 9.416 21.737 1.00 88.75 296 SER A N 1
ATOM 2367 C CA . SER A 1 296 ? -28.512 10.305 22.180 1.00 88.75 296 SER A CA 1
ATOM 2368 C C . SER A 1 296 ? -29.823 9.541 22.319 1.00 88.75 296 SER A C 1
ATOM 2370 O O . SER A 1 296 ? -30.040 8.508 21.682 1.00 88.75 296 SER A O 1
ATOM 2372 N N . LYS A 1 297 ? -30.714 10.073 23.159 1.00 81.50 297 LYS A N 1
ATOM 2373 C CA . LYS A 1 297 ? -32.102 9.608 23.209 1.00 81.50 297 LYS A CA 1
ATOM 2374 C C . LYS A 1 297 ? -32.767 9.874 21.854 1.00 81.50 297 LYS A C 1
ATOM 2376 O O . LYS A 1 297 ? -32.463 10.895 21.234 1.00 81.50 297 LYS A O 1
ATOM 2381 N N . LEU A 1 298 ? -33.600 8.927 21.422 1.00 65.56 298 LEU A N 1
ATOM 2382 C CA . LEU A 1 298 ? -34.502 9.082 20.279 1.00 65.56 298 LEU A CA 1
ATOM 2383 C C . LEU A 1 298 ? -35.577 10.132 20.579 1.00 65.56 298 LEU A C 1
ATOM 2385 O O . LEU A 1 298 ? -35.961 10.245 21.769 1.00 65.56 298 LEU A O 1
#

Secondary structure (DSSP, 8-state):
-PPPS------TT-TTS-HHHHTSTT----------HHHHHHHHHHHHH-SS--HHHHHHH---------S-SS--------EEEEEEEEEETT-STTS--EEEEEEEEEEP-TTS----------GGGSS--SSEEEEEESS---EEEEE--GGGHHHHHHSEEEEEEEEEEBPPP--TT-SS-PBPPSEEEEEETTTHHHHHHTT----SSSEEEEEEETTTTEEEEEETHHHHHHHHHHTTT----EEEEEEEEEEEEEEETTEEEEEEEEE--S-EEEEEEGGG-EEEEEEE--